Protein AF-A0A0A7P4R3-F1 (afdb_monomer_lite)

Foldseek 3Di:
DVVVVVVVVVVVVVVVVVVVVVVVVCCCVVPVVVVCCVVPPDFDKDKAAAAQQVAFAFDQRIFIFGATPRFLPQKDKFKKKKKKFFLDADDLDPPSVLDPPIDIDTQLQQRLQKDAPPDRHTTGITGGQNDRDRLCNVVPPDDPVVCQVVLLVVLVVVCCVVCVDDDLDDDRRRTRGIFIKMKMKIAHPVLVVVLLPPDVDVPPPCVRIWIWIDTNNDIDTDDPVSCCVRPDDSCSVVCNDPVSNCCRSVDPCSVVVVSVVVSVVVVVVSVVD

Sequence (273 aa):
MKNILLHKKHFEVIERIIFLVTFFITIMSAVILPVYHKFFDQPNYNFTMNYPAGWQQGDRVFNIYNHSDAEIGPLKFQNRAFMVLSREPETIDMMHLFNKNNIIIPIPGFDLNFKRTGNLTGLIGYVEMTDEINPLKDFTSFSINELGEFYLWEVNEYIQRLDQGKNIKTAPISISHFEFVVFTIITDAETLEEMKSFSVKPNLNLYNVKIFATNANNSKQVKVTDFLSYYYDIEYERYLDEKSYNKFWKNQKFYDEVYQKFIELEVEQLKKQ

Structure (mmCIF, N/CA/C/O backbone):
data_AF-A0A0A7P4R3-F1
#
_entry.id   AF-A0A0A7P4R3-F1
#
loop_
_atom_site.group_PDB
_atom_site.id
_atom_site.type_symbol
_atom_site.label_atom_id
_atom_site.label_alt_id
_atom_site.label_comp_id
_atom_site.label_asym_id
_atom_site.label_entity_id
_atom_site.label_seq_id
_atom_site.pdbx_PDB_ins_code
_atom_site.Cartn_x
_atom_site.Cartn_y
_atom_site.Cartn_z
_atom_site.occupancy
_atom_site.B_iso_or_equiv
_atom_site.auth_seq_id
_atom_site.auth_comp_id
_atom_site.auth_asym_id
_atom_site.auth_atom_id
_atom_site.pdbx_PDB_model_num
ATOM 1 N N . MET A 1 1 ? 33.382 -4.699 -76.726 1.00 50.53 1 MET A N 1
ATOM 2 C CA . MET A 1 1 ? 33.201 -3.376 -76.075 1.00 50.53 1 MET A CA 1
ATOM 3 C C . MET A 1 1 ? 31.761 -3.092 -75.617 1.00 50.53 1 MET A C 1
ATOM 5 O O . MET A 1 1 ? 31.605 -2.669 -74.480 1.00 50.53 1 MET A O 1
ATOM 9 N N . LYS A 1 2 ? 30.709 -3.372 -76.414 1.00 48.91 2 LYS A N 1
ATOM 10 C CA . LYS A 1 2 ? 29.293 -3.150 -76.015 1.00 48.91 2 LYS A CA 1
ATOM 11 C C . LYS A 1 2 ? 28.841 -3.908 -74.746 1.00 48.91 2 LYS A C 1
ATOM 13 O O . LYS A 1 2 ? 28.211 -3.293 -73.895 1.00 48.91 2 LYS A O 1
ATOM 18 N N . ASN A 1 3 ? 29.221 -5.179 -74.568 1.00 53.53 3 ASN A N 1
ATOM 19 C CA . ASN A 1 3 ? 28.838 -5.970 -73.379 1.00 53.53 3 ASN A CA 1
ATOM 20 C C . ASN A 1 3 ? 29.484 -5.494 -72.067 1.00 53.53 3 ASN A C 1
ATOM 22 O O . ASN A 1 3 ? 28.871 -5.613 -71.014 1.00 53.53 3 ASN A O 1
ATOM 26 N N . ILE A 1 4 ? 30.687 -4.913 -72.122 1.00 53.94 4 ILE A N 1
ATOM 27 C CA . ILE A 1 4 ? 31.386 -4.392 -70.933 1.00 53.94 4 ILE A CA 1
ATOM 28 C C . ILE A 1 4 ? 30.720 -3.094 -70.455 1.00 53.94 4 ILE A C 1
ATOM 30 O O . ILE A 1 4 ? 30.519 -2.905 -69.260 1.00 53.94 4 ILE A O 1
ATOM 34 N N . LEU A 1 5 ? 30.311 -2.225 -71.387 1.00 49.94 5 LEU A N 1
ATOM 35 C CA . LEU A 1 5 ? 29.562 -1.001 -71.080 1.00 49.94 5 LEU A CA 1
ATOM 36 C C . LEU A 1 5 ? 28.153 -1.292 -70.543 1.00 49.94 5 LEU A C 1
ATOM 38 O O . LEU A 1 5 ? 27.719 -0.625 -69.609 1.00 49.94 5 LEU A O 1
ATOM 42 N N . LEU A 1 6 ? 27.461 -2.298 -71.093 1.00 53.25 6 LEU A N 1
ATOM 43 C CA . LEU A 1 6 ? 26.164 -2.759 -70.583 1.00 53.25 6 LEU A CA 1
ATOM 44 C C . LEU A 1 6 ? 26.289 -3.335 -69.167 1.00 53.25 6 LEU A C 1
ATOM 46 O O . LEU A 1 6 ? 25.557 -2.904 -68.281 1.00 53.25 6 LEU A O 1
ATOM 50 N N . HIS A 1 7 ? 27.252 -4.230 -68.920 1.00 53.22 7 HIS A N 1
ATOM 51 C CA . HIS A 1 7 ? 27.472 -4.784 -67.580 1.00 53.22 7 HIS A CA 1
ATOM 52 C C . HIS A 1 7 ? 27.850 -3.721 -66.549 1.00 53.22 7 HIS A C 1
ATOM 54 O O . HIS A 1 7 ? 27.327 -3.756 -65.440 1.00 53.22 7 HIS A O 1
ATOM 60 N N . LYS A 1 8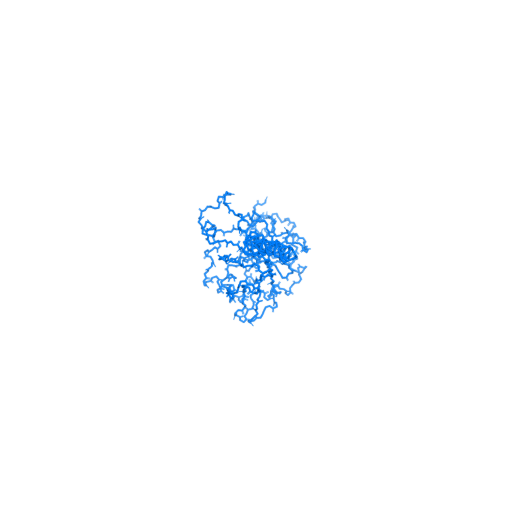 ? 28.686 -2.742 -66.913 1.00 59.38 8 LYS A N 1
ATOM 61 C CA . LYS A 1 8 ? 29.071 -1.645 -66.016 1.00 59.38 8 LYS A CA 1
ATOM 62 C C . LYS A 1 8 ? 27.881 -0.748 -65.658 1.00 59.38 8 LYS A C 1
ATOM 64 O O . LYS A 1 8 ? 27.690 -0.415 -64.495 1.00 59.38 8 LYS A O 1
ATOM 69 N N . LYS A 1 9 ? 27.025 -0.438 -66.638 1.00 61.72 9 LYS A N 1
ATOM 70 C CA . LYS A 1 9 ? 25.810 0.365 -66.434 1.00 61.72 9 LYS A CA 1
ATOM 71 C C . LYS A 1 9 ? 24.757 -0.370 -65.594 1.00 61.72 9 LYS A C 1
ATOM 73 O O . LYS A 1 9 ? 24.095 0.251 -64.773 1.00 61.72 9 LYS A O 1
ATOM 78 N 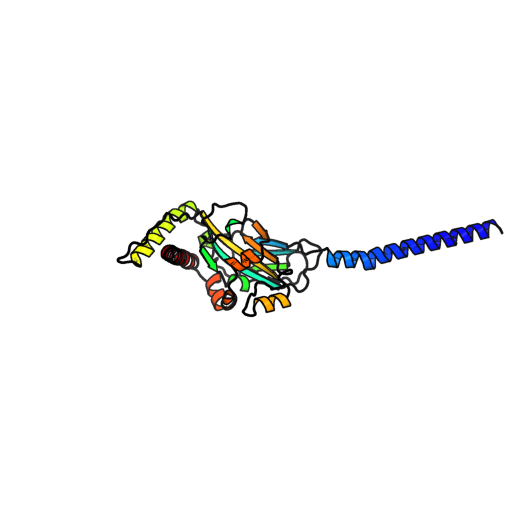N . HIS A 1 10 ? 24.616 -1.686 -65.767 1.00 61.03 10 HIS A N 1
ATOM 79 C CA . HIS A 1 10 ? 23.753 -2.513 -64.915 1.00 61.03 10 HIS A CA 1
ATOM 80 C C . HIS A 1 10 ? 24.296 -2.644 -63.487 1.00 61.03 10 HIS A C 1
ATOM 82 O O . HIS A 1 10 ? 23.516 -2.595 -62.540 1.00 61.03 10 HIS A O 1
ATOM 88 N N . PHE A 1 11 ? 25.615 -2.755 -63.325 1.00 66.69 11 PHE 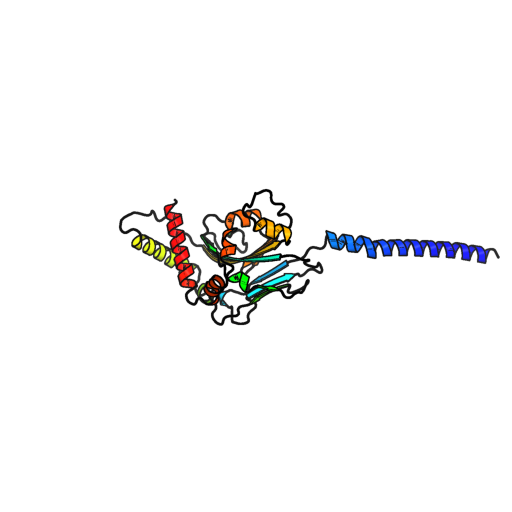A N 1
ATOM 89 C CA . PHE A 1 11 ? 26.266 -2.823 -62.018 1.00 66.69 11 PHE A CA 1
ATOM 90 C C . PHE A 1 11 ? 26.093 -1.520 -61.221 1.00 66.69 11 PHE A C 1
ATOM 92 O O . PHE A 1 11 ? 25.642 -1.568 -60.083 1.00 66.69 11 PHE A O 1
ATOM 99 N N . GLU A 1 12 ? 26.297 -0.355 -61.850 1.00 71.38 12 GLU A N 1
ATOM 100 C CA . GLU A 1 12 ? 26.060 0.961 -61.226 1.00 71.38 12 GLU A CA 1
ATOM 101 C C . GLU A 1 12 ? 24.593 1.166 -60.794 1.00 71.38 12 GLU A C 1
ATOM 103 O O . GLU A 1 12 ? 24.315 1.836 -59.800 1.00 71.38 12 GLU A O 1
ATOM 108 N N . VAL A 1 13 ? 23.630 0.593 -61.526 1.00 76.06 13 VAL A N 1
ATOM 109 C CA . VAL A 1 13 ? 22.206 0.643 -61.149 1.00 76.06 13 VAL A CA 1
ATOM 110 C C . VAL A 1 13 ? 21.926 -0.246 -59.936 1.00 76.06 13 VAL A C 1
ATOM 112 O O . VAL A 1 13 ? 21.218 0.182 -59.027 1.00 76.06 13 VAL A O 1
ATOM 115 N N . ILE A 1 14 ? 22.502 -1.450 -59.889 1.00 79.25 14 ILE A N 1
ATOM 116 C CA . ILE A 1 14 ? 22.366 -2.360 -58.744 1.00 79.25 14 ILE A CA 1
ATOM 117 C C . ILE A 1 14 ? 23.012 -1.748 -57.493 1.00 79.25 14 ILE A C 1
ATOM 119 O O . ILE A 1 14 ? 22.378 -1.736 -56.441 1.00 79.25 14 ILE A O 1
ATOM 123 N N . GLU A 1 15 ? 24.209 -1.164 -57.602 1.00 76.69 15 GLU A N 1
ATOM 124 C CA . GLU A 1 15 ? 24.873 -0.469 -56.489 1.00 76.69 15 GLU A CA 1
ATOM 125 C C . GLU A 1 15 ? 24.028 0.686 -55.942 1.00 76.69 15 GLU A C 1
ATOM 127 O O . GLU A 1 15 ? 23.888 0.829 -54.728 1.00 76.69 15 GLU A O 1
ATOM 132 N N . ARG A 1 16 ? 23.396 1.480 -56.816 1.00 81.56 16 ARG A N 1
ATOM 133 C CA . ARG A 1 16 ? 22.490 2.561 -56.392 1.00 81.56 16 ARG A CA 1
ATOM 134 C C . ARG A 1 16 ? 21.252 2.038 -55.669 1.00 81.56 16 ARG A C 1
ATOM 136 O O . ARG A 1 16 ? 20.827 2.652 -54.695 1.00 81.56 16 ARG A O 1
ATOM 143 N N . ILE A 1 17 ? 20.680 0.921 -56.118 1.00 84.06 17 ILE A N 1
ATOM 144 C CA . ILE A 1 17 ? 19.532 0.293 -55.448 1.00 84.06 17 ILE A CA 1
ATOM 145 C C . ILE A 1 17 ? 19.952 -0.246 -54.079 1.00 84.06 17 ILE A C 1
ATOM 147 O O . ILE A 1 17 ? 19.261 0.013 -53.099 1.00 84.06 17 ILE A O 1
ATOM 151 N N . ILE A 1 18 ? 21.098 -0.926 -53.983 1.00 86.56 18 ILE A N 1
ATOM 152 C CA . ILE A 1 18 ? 21.631 -1.424 -52.707 1.00 86.56 18 ILE A CA 1
ATOM 153 C C . ILE A 1 18 ? 21.894 -0.259 -51.751 1.00 86.56 18 ILE A C 1
ATOM 155 O O . ILE A 1 18 ? 21.502 -0.329 -50.588 1.00 86.56 18 ILE A O 1
ATOM 159 N N . PHE A 1 19 ? 22.491 0.833 -52.234 1.00 87.69 19 PHE A N 1
ATOM 160 C CA . PHE A 1 19 ? 22.722 2.033 -51.433 1.00 87.69 19 PHE A CA 1
ATOM 161 C C . PHE A 1 19 ? 21.414 2.633 -50.910 1.00 87.69 19 PHE A C 1
ATOM 163 O O . PHE A 1 19 ? 21.306 2.895 -49.716 1.00 87.69 19 PHE A O 1
ATOM 170 N N . LEU A 1 20 ? 20.400 2.792 -51.768 1.00 88.25 20 LEU A N 1
ATOM 171 C CA . LEU A 1 20 ? 19.088 3.299 -51.360 1.00 88.25 20 LEU A CA 1
ATOM 172 C C . LEU A 1 20 ? 18.426 2.383 -50.327 1.00 88.25 20 LEU A C 1
ATOM 174 O O . LEU A 1 20 ? 17.974 2.864 -49.294 1.00 88.25 20 LEU A O 1
ATOM 178 N N . VAL A 1 21 ? 18.414 1.069 -50.560 1.00 88.75 21 VAL A N 1
ATOM 179 C CA . VAL A 1 21 ? 17.845 0.094 -49.617 1.00 88.75 21 VAL A CA 1
ATOM 180 C C . VAL A 1 21 ? 18.578 0.145 -48.276 1.00 88.75 21 VAL A C 1
ATOM 182 O O . VAL A 1 21 ? 17.938 0.195 -47.231 1.00 88.75 21 VAL A O 1
ATOM 185 N N . THR A 1 22 ? 19.910 0.216 -48.292 1.00 88.75 22 THR A N 1
ATOM 186 C CA . THR A 1 22 ? 20.731 0.278 -47.072 1.00 88.75 22 THR A CA 1
ATOM 187 C C . THR A 1 22 ? 20.499 1.585 -46.317 1.00 88.75 22 THR A C 1
ATOM 189 O O . THR A 1 22 ? 20.367 1.576 -45.094 1.00 88.75 22 THR A O 1
ATOM 192 N N . PHE A 1 23 ? 20.386 2.703 -47.037 1.00 89.94 23 PHE A N 1
ATOM 193 C CA . PHE A 1 23 ? 20.055 4.015 -46.487 1.00 89.94 23 PHE A CA 1
ATOM 194 C C . PHE A 1 23 ? 18.679 4.014 -45.808 1.00 89.94 23 PHE A C 1
ATOM 196 O O . PHE A 1 23 ? 18.568 4.446 -44.662 1.00 89.94 23 PHE A O 1
ATOM 203 N N . PHE A 1 24 ? 17.650 3.457 -46.456 1.00 90.50 24 PHE A N 1
ATOM 204 C CA . PHE A 1 24 ? 16.320 3.328 -45.852 1.00 90.50 24 PHE A CA 1
ATOM 205 C C . PHE A 1 24 ? 16.321 2.402 -44.637 1.00 90.50 24 PHE A C 1
ATOM 207 O O . PHE A 1 24 ? 15.754 2.770 -43.612 1.00 90.50 24 PHE A O 1
ATOM 214 N N . ILE A 1 25 ? 16.987 1.244 -44.708 1.00 90.12 25 ILE A N 1
ATOM 215 C CA . ILE A 1 25 ? 17.116 0.334 -43.560 1.00 90.12 25 ILE A CA 1
ATOM 216 C C . ILE A 1 25 ? 17.805 1.048 -42.398 1.00 90.12 25 ILE A C 1
ATOM 218 O O . ILE A 1 25 ? 17.314 0.977 -41.278 1.00 90.12 25 ILE A O 1
ATOM 222 N N . THR A 1 26 ? 18.874 1.799 -42.670 1.00 90.12 26 THR A N 1
ATOM 223 C CA . THR A 1 26 ? 19.619 2.539 -41.646 1.00 90.12 26 THR A CA 1
ATOM 224 C C . THR A 1 26 ? 18.761 3.629 -41.009 1.00 90.12 26 THR A C 1
ATOM 226 O O . THR A 1 26 ? 18.764 3.757 -39.791 1.00 90.12 26 THR A O 1
ATOM 229 N N . ILE A 1 27 ? 17.977 4.385 -41.784 1.00 89.81 27 ILE A N 1
ATOM 230 C CA . ILE A 1 27 ? 17.037 5.371 -41.221 1.00 89.81 27 ILE A CA 1
ATOM 231 C C . ILE A 1 27 ? 15.965 4.680 -40.373 1.00 89.81 27 ILE A C 1
ATOM 233 O O . ILE A 1 27 ? 15.680 5.125 -39.258 1.00 89.81 27 ILE A O 1
ATOM 237 N N . MET A 1 28 ? 15.387 3.585 -40.873 1.00 87.94 28 MET A N 1
ATOM 238 C CA . MET A 1 28 ? 14.374 2.827 -40.141 1.00 87.94 28 MET A CA 1
ATOM 239 C C . MET A 1 28 ? 14.929 2.292 -38.817 1.00 87.94 28 MET A C 1
ATOM 241 O O . MET A 1 28 ? 14.280 2.451 -37.788 1.00 87.94 28 MET A O 1
ATOM 245 N N . SER A 1 29 ? 16.135 1.718 -38.819 1.00 85.69 29 SER A N 1
ATOM 246 C CA . SER A 1 29 ? 16.740 1.094 -37.639 1.00 85.69 29 SER A CA 1
ATOM 247 C C . SER A 1 29 ? 17.368 2.091 -36.665 1.00 85.69 29 SER A C 1
ATOM 249 O O . SER A 1 29 ? 17.316 1.866 -35.463 1.00 85.69 29 SER A O 1
ATOM 251 N N . ALA A 1 30 ? 17.982 3.172 -37.154 1.00 86.38 30 ALA A N 1
ATOM 252 C CA . ALA A 1 30 ? 18.744 4.106 -36.321 1.00 86.38 30 ALA A CA 1
ATOM 253 C C . ALA A 1 30 ? 17.936 5.329 -35.870 1.00 86.38 30 ALA A C 1
ATOM 255 O O . ALA A 1 30 ? 18.316 5.977 -34.898 1.00 86.38 30 ALA A O 1
ATOM 256 N N . VAL A 1 31 ? 16.844 5.666 -36.565 1.00 84.44 31 VAL A N 1
ATOM 257 C CA . VAL A 1 31 ? 16.041 6.861 -36.265 1.00 84.44 31 VAL A CA 1
ATOM 258 C C . VAL A 1 31 ? 14.608 6.486 -35.925 1.00 84.44 31 VAL A C 1
ATOM 260 O O . VAL A 1 31 ? 14.140 6.801 -34.836 1.00 84.44 31 VAL A O 1
ATOM 263 N N . ILE A 1 32 ? 13.907 5.799 -36.829 1.00 81.81 32 ILE A N 1
ATOM 264 C CA . ILE A 1 32 ? 12.460 5.587 -36.680 1.00 81.81 32 ILE A CA 1
ATOM 265 C C . ILE A 1 32 ? 12.156 4.596 -35.556 1.00 81.81 32 ILE A C 1
ATOM 267 O O . ILE A 1 32 ? 11.342 4.922 -34.698 1.00 81.81 32 ILE A O 1
ATOM 271 N N . LEU A 1 33 ? 12.821 3.434 -35.511 1.00 80.12 33 LEU A N 1
ATOM 272 C CA . LEU A 1 33 ? 12.622 2.456 -34.435 1.00 80.12 33 LEU A CA 1
ATOM 273 C C . LEU A 1 33 ? 12.925 3.043 -33.045 1.00 80.12 33 LEU A C 1
ATOM 275 O O . LEU A 1 33 ? 12.057 2.953 -32.183 1.00 80.12 33 LEU A O 1
ATOM 279 N N . PRO A 1 34 ? 14.086 3.682 -32.795 1.00 75.56 34 PRO A N 1
ATOM 280 C CA . PRO A 1 34 ? 14.387 4.246 -31.478 1.00 75.56 34 PRO A CA 1
ATOM 281 C C . PRO A 1 34 ? 13.402 5.335 -31.049 1.00 75.56 34 PRO A C 1
ATOM 283 O O . PRO A 1 34 ? 13.012 5.399 -29.886 1.00 75.56 34 PRO A O 1
ATOM 286 N N . VAL A 1 35 ? 12.967 6.182 -31.988 1.00 77.38 35 VAL A N 1
ATOM 287 C CA . VAL A 1 35 ? 11.947 7.203 -31.723 1.00 77.38 35 VAL A CA 1
ATOM 288 C C . VAL A 1 35 ? 10.600 6.553 -31.413 1.00 77.38 35 VAL A C 1
ATOM 290 O O . VAL A 1 35 ? 9.938 6.960 -30.464 1.00 77.38 35 VAL A O 1
ATOM 293 N N . TYR A 1 36 ? 10.212 5.526 -32.169 1.00 79.12 36 TYR A N 1
ATOM 294 C CA . TYR A 1 36 ? 8.996 4.762 -31.917 1.00 79.12 36 TYR A CA 1
ATOM 295 C C . TYR A 1 36 ? 9.029 4.123 -30.522 1.00 79.12 36 TYR A C 1
ATOM 297 O O . TYR A 1 36 ? 8.146 4.396 -29.716 1.00 79.12 36 TYR A O 1
ATOM 305 N N . HIS A 1 37 ? 10.082 3.379 -30.184 1.00 73.69 37 HIS A N 1
ATOM 306 C CA . HIS A 1 37 ? 10.241 2.777 -28.858 1.00 73.69 37 HIS A CA 1
ATOM 307 C C . HIS A 1 37 ? 10.187 3.831 -27.743 1.00 73.69 37 HIS A C 1
ATOM 309 O O . HIS A 1 37 ? 9.459 3.664 -26.774 1.00 73.69 37 HIS A O 1
ATOM 315 N N . LYS A 1 38 ? 10.827 4.993 -27.919 1.00 66.88 38 LYS A N 1
ATOM 316 C CA . LYS A 1 38 ? 10.761 6.095 -26.944 1.00 66.88 38 LYS A CA 1
ATOM 317 C C . LYS A 1 38 ? 9.340 6.627 -26.688 1.00 66.88 38 LYS A C 1
ATOM 319 O O . LYS A 1 38 ? 9.072 7.105 -25.589 1.00 66.88 38 LYS A O 1
ATOM 324 N N . PHE A 1 39 ? 8.460 6.615 -27.689 1.00 68.50 39 PHE A N 1
ATOM 325 C CA . PHE A 1 39 ? 7.098 7.153 -27.565 1.00 68.50 39 PHE A CA 1
ATOM 326 C C . PHE A 1 39 ? 6.039 6.095 -27.245 1.00 68.50 39 PHE A C 1
ATOM 328 O O . PHE A 1 39 ? 5.001 6.439 -26.677 1.00 68.50 39 PHE A O 1
ATOM 335 N N . PHE A 1 40 ? 6.276 4.838 -27.618 1.00 69.56 40 PHE A N 1
ATOM 336 C CA . PHE A 1 40 ? 5.269 3.779 -27.561 1.00 69.56 40 PHE A CA 1
ATOM 337 C C . PHE A 1 40 ? 5.611 2.649 -26.591 1.00 69.56 40 PHE A C 1
ATOM 339 O O . PHE A 1 40 ? 4.682 2.009 -26.096 1.00 69.56 40 PHE A O 1
ATOM 346 N N . ASP A 1 41 ? 6.884 2.431 -26.255 1.00 73.62 41 ASP A N 1
ATOM 347 C CA . ASP A 1 41 ? 7.230 1.471 -25.214 1.00 73.62 41 ASP A CA 1
ATOM 348 C C . ASP A 1 41 ? 6.963 2.105 -23.853 1.00 73.62 41 ASP A C 1
ATOM 350 O O . ASP A 1 41 ? 7.523 3.142 -23.491 1.00 73.62 41 ASP A O 1
ATOM 354 N N . GLN A 1 42 ? 6.079 1.477 -23.085 1.00 75.25 42 GLN A N 1
ATOM 355 C CA . GLN A 1 42 ? 5.777 1.897 -21.727 1.00 75.25 42 GLN A CA 1
ATOM 356 C C . GLN A 1 42 ? 6.180 0.803 -20.743 1.00 75.25 42 GLN A C 1
ATOM 358 O O . GLN A 1 42 ? 5.951 -0.376 -21.028 1.00 75.25 42 GLN A O 1
ATOM 363 N N . PRO A 1 43 ? 6.704 1.181 -19.562 1.00 83.75 43 PRO A N 1
ATOM 364 C CA . PRO A 1 43 ? 6.921 0.244 -18.476 1.00 83.75 43 PRO A CA 1
ATOM 365 C C . PRO A 1 43 ? 5.663 -0.576 -18.183 1.00 83.75 43 PRO A C 1
ATOM 367 O O . PRO A 1 43 ? 4.573 -0.016 -18.017 1.00 83.75 43 PRO A O 1
ATOM 370 N N . ASN A 1 44 ? 5.822 -1.896 -18.095 1.00 89.12 44 ASN A N 1
ATOM 371 C CA . ASN A 1 44 ? 4.754 -2.810 -17.705 1.00 89.12 44 ASN A CA 1
ATOM 372 C C . ASN A 1 44 ? 4.959 -3.238 -16.252 1.00 89.12 44 ASN A C 1
ATOM 374 O O . ASN A 1 44 ? 5.739 -4.152 -15.966 1.00 89.12 44 ASN A O 1
ATOM 378 N N . TYR A 1 45 ? 4.287 -2.536 -15.343 1.00 91.31 45 TYR A N 1
ATOM 379 C CA . TYR A 1 45 ? 4.420 -2.776 -13.914 1.00 91.31 45 TYR A CA 1
ATOM 380 C C . TYR A 1 45 ? 3.623 -3.992 -13.464 1.00 91.31 45 TYR A C 1
ATOM 382 O O . TYR A 1 45 ? 2.447 -4.134 -13.792 1.00 91.31 45 TYR A O 1
ATOM 390 N N . ASN A 1 46 ? 4.253 -4.827 -12.646 1.00 93.31 46 ASN A N 1
ATOM 391 C CA . ASN A 1 46 ? 3.585 -5.900 -11.927 1.00 93.31 46 ASN A CA 1
ATOM 392 C C . ASN A 1 46 ? 3.920 -5.781 -10.438 1.00 93.31 46 ASN A C 1
ATOM 394 O O . ASN A 1 46 ? 5.082 -5.591 -10.075 1.00 93.31 46 ASN A O 1
ATOM 398 N N . PHE A 1 47 ? 2.900 -5.866 -9.592 1.00 95.06 47 PHE A N 1
ATOM 399 C CA . PHE A 1 47 ? 3.026 -5.746 -8.149 1.00 95.06 47 PHE A CA 1
ATOM 400 C C . PHE A 1 47 ? 2.540 -7.032 -7.512 1.00 95.06 47 PHE A C 1
ATOM 402 O O . PHE A 1 47 ? 1.464 -7.533 -7.837 1.00 95.06 47 PHE A O 1
ATOM 409 N N . THR A 1 48 ? 3.322 -7.543 -6.574 1.00 93.75 48 THR A N 1
ATOM 410 C CA . THR A 1 48 ? 2.972 -8.758 -5.843 1.00 93.75 48 THR A CA 1
ATOM 411 C C . THR A 1 48 ? 3.146 -8.504 -4.363 1.00 93.75 48 THR A C 1
ATOM 413 O O . THR A 1 48 ? 4.195 -8.001 -3.951 1.00 93.75 48 THR A O 1
ATOM 416 N N . MET A 1 49 ? 2.159 -8.899 -3.570 1.00 92.31 49 MET A N 1
ATOM 417 C CA . MET A 1 49 ? 2.249 -8.894 -2.120 1.00 92.31 49 MET A CA 1
ATOM 418 C C . MET A 1 49 ? 2.070 -10.318 -1.617 1.00 92.31 49 MET A C 1
ATOM 420 O O . MET A 1 49 ? 1.085 -10.974 -1.946 1.00 92.31 49 MET A O 1
ATOM 424 N N . ASN A 1 50 ? 3.022 -10.800 -0.824 1.00 86.81 50 ASN A N 1
ATOM 425 C CA . ASN A 1 50 ? 2.858 -12.093 -0.169 1.00 86.81 50 ASN A CA 1
ATOM 426 C C . ASN A 1 50 ? 1.723 -11.989 0.854 1.00 86.81 50 ASN A C 1
ATOM 428 O O . ASN A 1 50 ? 1.472 -10.908 1.384 1.00 86.81 50 ASN A O 1
ATOM 432 N N . TYR A 1 51 ? 1.069 -13.104 1.175 1.00 86.12 51 TYR A N 1
ATOM 433 C CA . TYR A 1 51 ? -0.010 -13.112 2.162 1.00 86.12 51 TYR A CA 1
ATOM 434 C C . TYR A 1 51 ? 0.446 -12.504 3.508 1.00 86.12 51 TYR A C 1
ATOM 436 O O . TYR A 1 51 ? 1.362 -13.066 4.116 1.00 86.12 51 TYR A O 1
ATOM 444 N N . PRO A 1 52 ? -0.159 -11.391 3.986 1.00 85.62 52 PRO A N 1
ATOM 445 C CA . PRO A 1 52 ? 0.388 -10.586 5.078 1.00 85.62 52 PRO A CA 1
ATOM 446 C C . PRO A 1 52 ? 0.743 -11.306 6.371 1.00 85.62 52 PRO A C 1
ATOM 448 O O . PRO A 1 52 ? 1.768 -11.008 6.971 1.00 85.62 52 PRO A O 1
ATOM 451 N N . ALA A 1 53 ? -0.033 -12.295 6.802 1.00 80.50 53 ALA A N 1
ATOM 452 C CA . ALA A 1 53 ? 0.324 -13.016 8.022 1.00 80.50 53 ALA A CA 1
ATOM 453 C C . ALA A 1 53 ? 1.373 -14.102 7.854 1.00 80.50 53 ALA A C 1
ATOM 455 O O . ALA A 1 53 ? 1.942 -14.564 8.842 1.00 80.50 53 ALA A O 1
ATOM 456 N N . GLY A 1 54 ? 1.619 -14.522 6.617 1.00 82.94 54 GLY A N 1
ATOM 457 C CA . GLY A 1 54 ? 2.679 -15.469 6.317 1.00 82.94 54 GLY A CA 1
ATOM 458 C C . GLY A 1 54 ? 4.064 -14.837 6.379 1.00 82.94 54 GLY A C 1
ATOM 459 O O . GLY A 1 54 ? 5.036 -15.574 6.279 1.00 82.94 54 GLY A O 1
ATOM 460 N N . TRP A 1 55 ? 4.163 -13.509 6.523 1.00 90.19 55 TRP A N 1
ATOM 461 C CA . TRP A 1 55 ? 5.442 -12.814 6.478 1.00 90.19 55 TRP A CA 1
ATOM 462 C C . TRP A 1 55 ? 6.348 -13.211 7.638 1.00 90.19 55 TRP A C 1
ATOM 464 O O . TRP A 1 55 ? 5.942 -13.217 8.807 1.00 90.19 55 TRP A O 1
ATOM 474 N N . GLN A 1 56 ? 7.587 -13.515 7.280 1.00 90.62 56 GLN A N 1
ATOM 475 C CA . GLN A 1 56 ? 8.687 -13.829 8.173 1.00 90.62 56 GLN A CA 1
ATOM 476 C C . GLN A 1 56 ? 9.844 -12.860 7.938 1.00 90.62 56 GLN A C 1
ATOM 478 O O . GLN A 1 56 ? 9.948 -12.200 6.902 1.00 90.62 56 GLN A O 1
ATOM 483 N N . GLN A 1 57 ? 10.742 -12.783 8.915 1.00 92.00 57 GLN A N 1
ATOM 484 C CA . GLN A 1 57 ? 11.948 -11.980 8.786 1.00 92.00 57 GLN A CA 1
ATOM 485 C C . GLN A 1 57 ? 12.761 -12.401 7.552 1.00 92.00 57 GLN A C 1
ATOM 487 O O . GLN A 1 57 ? 13.036 -13.582 7.349 1.00 92.00 57 GLN A O 1
ATOM 492 N N . GLY A 1 58 ? 13.174 -11.421 6.751 1.00 89.38 58 GLY A N 1
ATOM 493 C CA . GLY A 1 58 ? 13.899 -11.612 5.495 1.00 89.38 58 GLY A CA 1
ATOM 494 C C . GLY A 1 58 ? 12.999 -11.792 4.269 1.00 89.38 58 GLY A C 1
ATOM 495 O O . GLY A 1 58 ? 13.502 -11.778 3.142 1.00 89.38 58 GLY A O 1
ATOM 496 N N . ASP A 1 59 ? 11.679 -11.912 4.444 1.00 92.06 59 ASP A N 1
ATOM 497 C CA . ASP A 1 59 ? 10.761 -11.998 3.314 1.00 92.06 59 ASP A CA 1
ATOM 498 C C . ASP A 1 59 ? 10.672 -10.669 2.562 1.00 92.06 59 ASP A C 1
ATOM 500 O O . ASP A 1 59 ? 10.552 -9.585 3.144 1.00 92.06 59 ASP A O 1
ATOM 504 N N . ARG A 1 60 ? 10.620 -10.756 1.229 1.00 94.00 60 ARG A N 1
ATOM 505 C CA . ARG A 1 60 ? 10.171 -9.642 0.387 1.00 94.00 60 ARG A CA 1
ATOM 506 C C . ARG A 1 60 ? 8.655 -9.629 0.337 1.00 94.00 60 ARG A C 1
ATOM 508 O O . ARG A 1 60 ? 8.040 -10.268 -0.516 1.00 94.00 60 ARG A O 1
ATOM 515 N N . VAL A 1 61 ? 8.079 -8.906 1.281 1.00 93.06 61 VAL A N 1
ATOM 516 C CA . VAL A 1 61 ? 6.644 -8.880 1.550 1.00 93.06 61 VAL A CA 1
ATOM 517 C C . VAL A 1 61 ? 5.835 -8.171 0.470 1.00 93.06 61 VAL A C 1
ATOM 519 O O . VAL A 1 61 ? 4.682 -8.523 0.231 1.00 93.06 61 VAL A O 1
ATOM 522 N N . PHE A 1 62 ? 6.460 -7.228 -0.234 1.00 95.81 62 PHE A N 1
ATOM 523 C CA . PHE A 1 62 ? 5.882 -6.514 -1.365 1.00 95.81 62 PHE A CA 1
ATOM 524 C C . PHE A 1 62 ? 6.951 -6.289 -2.427 1.00 95.81 62 PHE A C 1
ATOM 526 O O . PHE A 1 62 ? 8.065 -5.886 -2.102 1.00 95.81 62 PHE A O 1
ATOM 533 N N . ASN A 1 63 ? 6.628 -6.533 -3.691 1.00 95.44 63 ASN A N 1
ATOM 534 C CA . ASN A 1 63 ? 7.573 -6.429 -4.797 1.00 95.44 63 ASN A CA 1
ATOM 535 C C . ASN A 1 63 ? 6.968 -5.645 -5.953 1.00 95.44 63 ASN A C 1
ATOM 537 O O . ASN A 1 63 ? 5.776 -5.754 -6.239 1.00 95.44 63 ASN A O 1
ATOM 541 N N . ILE A 1 64 ? 7.833 -4.908 -6.642 1.00 95.06 64 ILE A N 1
ATOM 542 C CA . ILE A 1 64 ? 7.516 -4.165 -7.851 1.00 95.06 64 ILE A CA 1
ATOM 543 C C . ILE A 1 64 ? 8.439 -4.645 -8.961 1.00 95.06 64 ILE A C 1
ATOM 545 O O . ILE A 1 64 ? 9.668 -4.554 -8.856 1.00 95.06 64 ILE A O 1
ATOM 549 N N . TYR A 1 65 ? 7.833 -5.100 -10.047 1.00 93.56 65 TYR A N 1
ATOM 550 C CA . TYR A 1 65 ? 8.515 -5.553 -11.244 1.00 93.56 65 TYR A CA 1
ATOM 551 C C . TYR A 1 65 ? 8.206 -4.650 -12.434 1.00 93.56 65 TYR A C 1
ATOM 553 O O . TYR A 1 65 ? 7.118 -4.087 -12.538 1.00 93.56 65 TYR A O 1
ATOM 561 N N . ASN A 1 66 ? 9.159 -4.560 -13.356 1.00 92.12 66 ASN A N 1
ATOM 562 C CA . ASN A 1 66 ? 8.952 -4.098 -14.720 1.00 92.12 66 ASN A CA 1
ATOM 563 C C . ASN A 1 66 ? 9.194 -5.281 -15.666 1.00 92.12 66 ASN A C 1
ATOM 565 O O . ASN A 1 66 ? 10.332 -5.724 -15.826 1.00 92.12 66 ASN A O 1
ATOM 569 N N . HIS A 1 67 ? 8.126 -5.804 -16.266 1.00 88.75 67 HIS A N 1
ATOM 570 C CA . HIS A 1 67 ? 8.180 -6.925 -17.216 1.00 88.75 67 HIS A CA 1
ATOM 571 C C . HIS A 1 67 ? 8.285 -6.472 -18.679 1.00 88.75 67 HIS A C 1
ATOM 573 O O . HIS A 1 67 ? 8.086 -7.277 -19.585 1.00 88.75 67 HIS A O 1
ATOM 579 N N . SER A 1 68 ? 8.547 -5.188 -18.918 1.00 84.75 68 SER A N 1
ATOM 580 C CA . SER A 1 68 ? 8.824 -4.673 -20.258 1.00 84.75 68 SER A CA 1
ATOM 581 C C . SER A 1 68 ? 10.317 -4.440 -20.465 1.00 84.75 68 SER A C 1
ATOM 583 O O . SER A 1 68 ? 11.070 -4.286 -19.501 1.00 84.75 68 SER A O 1
ATOM 585 N N . ASP A 1 69 ? 10.707 -4.330 -21.732 1.00 75.00 69 ASP A N 1
ATOM 586 C CA . ASP A 1 69 ? 12.037 -3.870 -22.138 1.00 75.00 69 ASP A CA 1
ATOM 587 C C . ASP A 1 69 ? 12.184 -2.338 -22.033 1.00 75.00 69 ASP A C 1
ATOM 589 O O . ASP A 1 69 ? 13.279 -1.801 -22.187 1.00 75.00 69 ASP A O 1
ATOM 593 N N . ALA A 1 70 ? 11.088 -1.623 -21.747 1.00 78.81 70 ALA A N 1
ATOM 594 C CA . ALA A 1 70 ? 11.080 -0.178 -21.583 1.00 78.81 70 ALA A CA 1
ATOM 595 C C . ALA A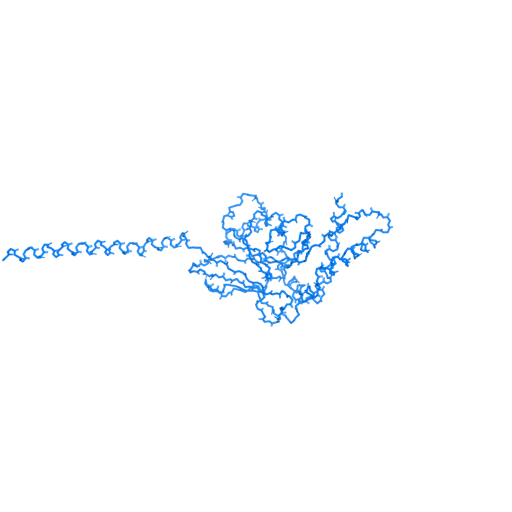 1 70 ? 11.738 0.213 -20.256 1.00 78.81 70 ALA A C 1
ATOM 597 O O . ALA A 1 70 ? 11.329 -0.248 -19.186 1.00 78.81 70 ALA A O 1
ATOM 598 N N . GLU A 1 71 ? 12.721 1.109 -20.298 1.00 71.50 71 GLU A N 1
ATOM 599 C CA . GLU A 1 71 ? 13.323 1.644 -19.081 1.00 71.50 71 GLU A CA 1
ATOM 600 C C . GLU A 1 71 ? 12.326 2.498 -18.288 1.00 71.50 71 GLU A C 1
ATOM 602 O O . GLU A 1 71 ? 11.557 3.291 -18.828 1.00 71.50 71 GLU A O 1
ATOM 607 N N . ILE A 1 72 ? 12.390 2.384 -16.964 1.00 75.06 72 ILE A N 1
ATOM 608 C CA . ILE A 1 72 ? 11.530 3.134 -16.041 1.00 75.06 72 ILE A CA 1
ATOM 609 C C . ILE A 1 72 ? 11.894 4.618 -15.903 1.00 75.06 72 ILE A C 1
ATOM 611 O O . ILE A 1 72 ? 11.165 5.344 -15.237 1.00 75.06 72 ILE A O 1
ATOM 615 N N . GLY A 1 73 ? 13.006 5.087 -16.479 1.00 71.38 73 GLY A N 1
ATOM 616 C CA . GLY A 1 73 ? 13.462 6.474 -16.329 1.00 71.38 73 GLY A CA 1
ATOM 617 C C . GLY A 1 73 ? 13.611 6.931 -14.859 1.00 71.38 73 GLY A C 1
ATOM 618 O O . GLY A 1 73 ? 13.669 6.107 -13.942 1.00 71.38 73 GLY A O 1
ATOM 619 N N . PRO A 1 74 ? 13.672 8.250 -14.585 1.00 71.62 74 PRO A N 1
ATOM 620 C CA . PRO A 1 74 ? 13.833 8.803 -13.236 1.00 71.62 74 PRO A CA 1
ATOM 621 C C . PRO A 1 74 ? 12.512 8.849 -12.438 1.00 71.62 74 PRO A C 1
ATOM 623 O O . PRO A 1 74 ? 12.222 9.835 -11.758 1.00 71.62 74 PRO A O 1
ATOM 626 N N . LEU A 1 75 ? 11.688 7.801 -12.515 1.00 80.81 75 LEU A N 1
ATOM 627 C CA . LEU A 1 75 ? 10.390 7.762 -11.839 1.00 80.81 75 LEU A CA 1
ATOM 628 C C . LEU A 1 75 ? 10.521 7.560 -10.321 1.00 80.81 75 LEU A C 1
ATOM 630 O O . LEU A 1 75 ? 11.314 6.758 -9.810 1.00 80.81 75 LEU A O 1
ATOM 634 N N . LYS A 1 76 ? 9.677 8.276 -9.584 1.00 84.62 76 LYS A N 1
ATOM 635 C CA . LYS A 1 76 ? 9.482 8.180 -8.140 1.00 84.62 76 LYS A CA 1
ATOM 636 C C . LYS A 1 76 ? 8.342 7.220 -7.839 1.00 84.62 76 LYS A C 1
ATOM 638 O O . LYS A 1 76 ? 7.357 7.157 -8.563 1.00 84.62 76 LYS A O 1
ATOM 643 N N . PHE A 1 77 ? 8.543 6.438 -6.788 1.00 87.25 77 PHE A N 1
ATOM 644 C CA . PHE A 1 77 ? 7.612 5.422 -6.326 1.00 87.25 77 PHE A CA 1
ATOM 645 C C . PHE A 1 77 ? 7.365 5.736 -4.860 1.00 87.25 77 PHE A C 1
ATOM 647 O O . PHE A 1 77 ? 8.333 5.884 -4.113 1.00 87.25 77 PHE A O 1
ATOM 654 N N . GLN A 1 78 ? 6.100 5.880 -4.493 1.00 86.62 78 GLN A N 1
ATOM 655 C CA . GLN A 1 78 ? 5.660 6.058 -3.115 1.00 86.62 78 GLN A CA 1
ATOM 656 C C . GLN A 1 78 ? 4.641 4.975 -2.811 1.00 86.62 78 GLN A C 1
ATOM 658 O O . GLN A 1 78 ? 3.707 4.788 -3.593 1.00 86.62 78 GLN A O 1
ATOM 663 N N . ASN A 1 79 ? 4.794 4.282 -1.691 1.00 89.62 79 ASN A N 1
ATOM 664 C CA . ASN A 1 79 ? 3.813 3.312 -1.238 1.00 89.62 79 ASN A CA 1
ATOM 665 C C . ASN A 1 79 ? 3.001 3.916 -0.097 1.00 89.62 79 ASN A C 1
ATOM 667 O O . ASN A 1 79 ? 3.538 4.493 0.843 1.00 89.62 79 ASN A O 1
ATOM 671 N N . ARG A 1 80 ? 1.682 3.781 -0.162 1.00 89.31 80 ARG A N 1
ATOM 672 C CA . ARG A 1 80 ? 0.787 4.142 0.934 1.00 89.31 80 ARG A CA 1
ATOM 673 C C . ARG A 1 80 ? -0.036 2.926 1.293 1.00 89.31 80 ARG A C 1
ATOM 675 O O . ARG A 1 80 ? -0.773 2.412 0.457 1.00 89.31 80 ARG A O 1
ATOM 682 N N . ALA A 1 81 ? 0.140 2.452 2.514 1.00 90.44 81 ALA A N 1
ATOM 683 C CA . ALA A 1 81 ? -0.507 1.248 2.991 1.00 90.44 81 ALA A CA 1
ATOM 684 C C . ALA A 1 81 ? -1.705 1.609 3.865 1.00 90.44 81 ALA A C 1
ATOM 686 O O . ALA A 1 81 ? -1.660 2.574 4.628 1.00 90.44 81 ALA A O 1
ATOM 687 N N . PHE A 1 82 ? -2.772 0.828 3.758 1.00 89.44 82 PHE A N 1
ATOM 688 C CA . PHE A 1 82 ? -3.998 1.036 4.513 1.00 89.44 82 PHE A CA 1
ATOM 689 C C . PHE A 1 82 ? -4.572 -0.297 4.968 1.00 89.44 82 PHE A C 1
ATOM 691 O O . PHE A 1 82 ? -4.516 -1.291 4.244 1.00 89.44 82 PHE A O 1
ATOM 698 N N . MET A 1 83 ? -5.172 -0.278 6.153 1.00 88.38 83 MET A N 1
ATOM 699 C CA . MET A 1 83 ? -6.133 -1.287 6.573 1.00 88.38 83 MET A CA 1
ATOM 700 C C . MET A 1 83 ? -7.528 -0.779 6.218 1.00 88.38 83 MET A C 1
ATOM 702 O O . MET A 1 83 ? -7.887 0.350 6.560 1.00 88.38 83 MET A O 1
ATOM 706 N N . VAL A 1 84 ? -8.309 -1.600 5.528 1.00 87.06 84 VAL A N 1
ATOM 707 C CA . VAL A 1 84 ? -9.657 -1.270 5.066 1.00 87.06 84 VAL A CA 1
ATOM 708 C C . VAL A 1 84 ? -10.637 -2.233 5.711 1.00 87.06 84 VAL A C 1
ATOM 710 O O . VAL A 1 84 ? -10.483 -3.443 5.593 1.00 87.06 84 VAL A O 1
ATOM 713 N N . LEU A 1 85 ? -11.650 -1.689 6.374 1.00 85.56 85 LEU A N 1
ATOM 714 C CA . LEU A 1 85 ? -12.835 -2.417 6.797 1.00 85.56 85 LEU A CA 1
ATOM 715 C C . LEU A 1 85 ? -13.910 -2.230 5.722 1.00 85.56 85 LEU A C 1
ATOM 717 O O . LEU A 1 85 ? -14.534 -1.166 5.636 1.00 85.56 85 LEU A O 1
ATOM 721 N N . SER A 1 86 ? -14.075 -3.248 4.875 1.00 81.62 86 SER A N 1
ATOM 722 C CA . SER A 1 86 ? -15.036 -3.258 3.774 1.00 81.62 86 SER A CA 1
ATOM 723 C C . SER A 1 86 ? -16.416 -3.682 4.256 1.00 81.62 86 SER A C 1
ATOM 725 O O . SER A 1 86 ? -16.578 -4.662 4.991 1.00 81.62 86 SER A O 1
ATOM 727 N N . ARG A 1 87 ? -17.437 -2.969 3.777 1.00 77.44 87 ARG A N 1
ATOM 728 C CA . ARG A 1 87 ? -18.847 -3.353 3.951 1.00 77.44 87 ARG A CA 1
ATOM 729 C C . ARG A 1 87 ? -19.434 -4.045 2.726 1.00 77.44 87 ARG A C 1
ATOM 731 O O . ARG A 1 87 ? -20.550 -4.549 2.798 1.00 77.44 87 ARG A O 1
ATOM 738 N N . GLU A 1 88 ? -18.703 -4.078 1.617 1.00 75.44 88 GLU A N 1
ATOM 739 C CA . GLU A 1 88 ? -19.111 -4.793 0.410 1.00 75.44 88 GLU A CA 1
ATOM 740 C C . GLU A 1 88 ? -18.523 -6.201 0.387 1.00 75.44 88 GLU A C 1
ATOM 742 O O . GLU A 1 88 ? -17.367 -6.360 0.791 1.00 75.44 88 GLU A O 1
ATOM 747 N N . PRO A 1 89 ? -19.291 -7.198 -0.093 1.00 69.69 89 PRO A N 1
ATOM 748 C CA . PRO A 1 89 ? -18.850 -8.584 -0.134 1.00 69.69 89 PRO A CA 1
ATOM 749 C C . PRO A 1 89 ? -17.517 -8.713 -0.862 1.00 69.69 89 PRO A C 1
ATOM 751 O O . PRO A 1 89 ? -17.248 -7.982 -1.820 1.00 69.69 89 PRO A O 1
ATOM 754 N N . GLU A 1 90 ? -16.706 -9.674 -0.425 1.00 67.50 90 GLU A N 1
ATOM 755 C CA . GLU A 1 90 ? -15.445 -9.977 -1.086 1.00 67.50 90 GLU A CA 1
ATOM 756 C C . GLU A 1 90 ? -15.714 -10.284 -2.564 1.00 67.50 90 GLU A C 1
ATOM 758 O O . GLU A 1 90 ? -16.464 -11.196 -2.928 1.00 67.50 90 GLU A O 1
ATOM 763 N N . THR A 1 91 ? -15.123 -9.474 -3.435 1.00 63.91 91 THR A N 1
ATOM 764 C CA . THR A 1 91 ? -15.141 -9.699 -4.874 1.00 63.91 91 THR A CA 1
ATOM 765 C C . THR A 1 91 ? -13.707 -9.830 -5.352 1.00 63.91 91 THR A C 1
ATOM 767 O O . THR A 1 91 ? -12.782 -9.260 -4.781 1.00 63.91 91 THR A O 1
ATOM 770 N N . ILE A 1 92 ? -13.518 -10.565 -6.446 1.00 63.09 92 ILE A N 1
ATOM 771 C CA . ILE A 1 92 ? -12.207 -10.718 -7.096 1.00 63.09 92 ILE A CA 1
ATOM 772 C C . ILE A 1 92 ? -11.679 -9.351 -7.603 1.00 63.09 92 ILE A C 1
ATOM 774 O O . ILE A 1 92 ? -10.492 -9.199 -7.900 1.00 63.09 92 ILE A O 1
ATOM 778 N N . ASP A 1 93 ? -12.550 -8.337 -7.691 1.00 67.06 93 ASP A N 1
ATOM 779 C CA . ASP A 1 93 ? -12.214 -6.988 -8.132 1.00 67.06 93 ASP A CA 1
ATOM 780 C C . ASP A 1 93 ? -12.053 -6.002 -6.953 1.00 67.06 93 ASP A C 1
ATOM 782 O O . ASP A 1 93 ? -12.900 -5.875 -6.072 1.00 67.06 93 ASP A O 1
ATOM 786 N N . MET A 1 94 ? -10.982 -5.210 -6.985 1.00 76.50 94 MET A N 1
ATOM 787 C CA . MET A 1 94 ? -10.652 -4.168 -5.999 1.00 76.50 94 MET A CA 1
ATOM 788 C C . MET A 1 94 ? -11.549 -2.919 -6.062 1.00 76.50 94 MET A C 1
ATOM 790 O O . MET A 1 94 ? -11.242 -1.892 -5.459 1.00 76.50 94 MET A O 1
ATOM 794 N N . MET A 1 95 ? -12.656 -2.953 -6.806 1.00 69.56 95 MET A N 1
ATOM 795 C CA . MET A 1 95 ? -13.545 -1.792 -6.963 1.00 69.56 95 MET A CA 1
ATOM 796 C C . MET A 1 95 ? -14.207 -1.361 -5.648 1.00 69.56 95 MET A C 1
ATOM 798 O O . MET A 1 95 ? -14.500 -0.179 -5.479 1.00 69.56 95 MET A O 1
ATOM 802 N N . HIS A 1 96 ? -14.382 -2.293 -4.713 1.00 76.62 96 HIS A N 1
ATOM 803 C CA . HIS A 1 96 ? -14.993 -2.047 -3.410 1.00 76.62 96 HIS A CA 1
ATOM 804 C C . HIS A 1 96 ? -14.144 -1.152 -2.488 1.00 76.62 96 HIS A C 1
ATOM 806 O O . HIS A 1 96 ? -14.671 -0.613 -1.516 1.00 76.62 96 HIS A O 1
ATOM 812 N N . LEU A 1 97 ? -12.852 -0.947 -2.789 1.00 82.31 97 LEU A N 1
ATOM 813 C CA . LEU A 1 97 ? -11.965 -0.069 -2.015 1.00 82.31 97 LEU A CA 1
ATOM 814 C C . LEU A 1 97 ? -12.502 1.375 -1.954 1.00 82.31 97 LEU A C 1
ATOM 816 O O . LEU A 1 97 ? -12.432 2.030 -0.918 1.00 82.31 97 LEU A O 1
ATOM 820 N N . PHE A 1 98 ? -13.124 1.863 -3.029 1.00 85.06 98 PHE A N 1
ATOM 821 C CA . PHE A 1 98 ? -13.599 3.248 -3.144 1.00 85.06 98 PHE A CA 1
ATOM 822 C C . PHE A 1 98 ? -15.064 3.419 -2.717 1.00 85.06 98 PHE A C 1
ATOM 824 O O . PHE A 1 98 ? -15.885 3.957 -3.463 1.00 85.06 98 PHE A O 1
ATOM 831 N N . ASN A 1 99 ? -15.404 2.964 -1.509 1.00 83.81 99 ASN A N 1
ATOM 832 C CA . ASN A 1 99 ? -16.738 3.119 -0.934 1.00 83.81 99 ASN A CA 1
ATOM 833 C C . ASN A 1 99 ? -16.704 4.027 0.306 1.00 83.81 99 ASN A C 1
ATOM 835 O O . ASN A 1 99 ? -15.963 3.793 1.254 1.00 83.81 99 ASN A O 1
ATOM 839 N N . LYS A 1 100 ? -17.572 5.045 0.328 1.00 80.62 100 LYS A N 1
ATOM 840 C CA . LYS A 1 100 ? 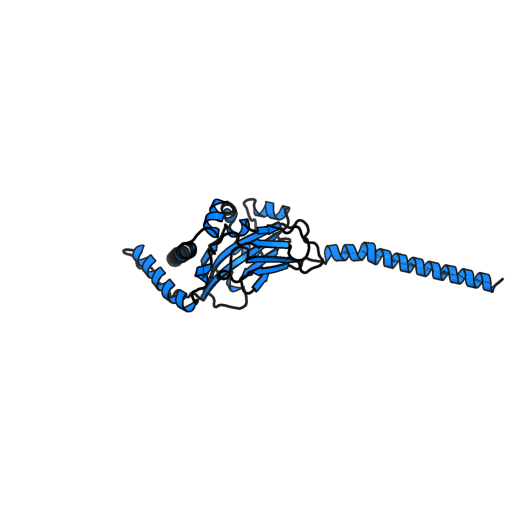-17.716 6.016 1.433 1.00 80.62 100 LYS A CA 1
ATOM 841 C C . LYS A 1 100 ? -18.132 5.404 2.775 1.00 80.62 100 LYS A C 1
ATOM 843 O O . LYS A 1 100 ? -18.055 6.073 3.801 1.00 80.62 100 LYS A O 1
ATOM 848 N N . ASN A 1 101 ? -18.648 4.181 2.756 1.00 82.12 101 ASN A N 1
ATOM 849 C CA . ASN A 1 101 ? -19.044 3.452 3.951 1.00 82.12 101 ASN A CA 1
ATOM 850 C C . ASN A 1 101 ? -17.889 2.624 4.528 1.00 82.12 101 ASN A C 1
ATOM 852 O O . ASN A 1 101 ? -18.008 2.157 5.659 1.00 82.12 101 ASN A O 1
ATOM 856 N N . ASN A 1 102 ? -16.797 2.431 3.784 1.00 86.00 102 ASN A N 1
ATOM 857 C CA . ASN A 1 102 ? -15.626 1.747 4.314 1.00 86.00 102 ASN A CA 1
ATOM 858 C C . ASN A 1 102 ? -14.969 2.610 5.388 1.00 86.00 102 ASN A C 1
ATOM 860 O O . ASN A 1 102 ? -14.904 3.836 5.267 1.00 86.00 102 ASN A O 1
ATOM 864 N N . ILE A 1 103 ? -14.435 1.952 6.411 1.00 87.25 103 ILE A N 1
ATOM 865 C CA . ILE A 1 103 ? -13.549 2.599 7.375 1.00 87.25 103 ILE A CA 1
ATOM 866 C C . ILE A 1 103 ? -12.124 2.270 6.964 1.00 87.25 103 ILE A C 1
ATOM 868 O O . ILE A 1 103 ? -11.805 1.129 6.639 1.00 87.25 103 ILE A O 1
ATOM 872 N N . ILE A 1 104 ? -11.270 3.285 6.940 1.00 87.19 104 ILE A N 1
ATOM 873 C CA . ILE A 1 104 ? -9.910 3.180 6.425 1.00 87.19 104 ILE A CA 1
ATOM 874 C C . ILE A 1 104 ? -8.961 3.709 7.492 1.00 87.19 104 ILE A C 1
ATOM 876 O O . ILE A 1 104 ? -9.176 4.791 8.041 1.00 87.19 104 ILE A O 1
ATOM 880 N N . ILE A 1 105 ? -7.899 2.955 7.767 1.00 87.25 105 ILE A N 1
ATOM 881 C CA . ILE A 1 105 ? -6.845 3.345 8.702 1.00 87.25 105 ILE A CA 1
ATOM 882 C C . ILE A 1 105 ? -5.502 3.365 7.955 1.00 87.25 105 ILE A C 1
ATOM 884 O O . ILE A 1 105 ? -5.081 2.327 7.436 1.00 87.25 105 ILE A O 1
ATOM 888 N N . PRO A 1 106 ? -4.818 4.523 7.880 1.00 87.50 106 PRO A N 1
ATOM 889 C CA . PRO A 1 106 ? -3.504 4.638 7.252 1.00 87.50 106 PRO A CA 1
ATOM 890 C C . PRO A 1 106 ? -2.415 3.908 8.045 1.00 87.50 106 PRO A C 1
ATOM 892 O O . PRO A 1 106 ? -2.379 3.988 9.274 1.00 87.50 106 PRO A O 1
ATOM 895 N N . ILE A 1 107 ? -1.484 3.260 7.336 1.00 87.50 107 ILE A N 1
ATOM 896 C CA . ILE A 1 107 ? -0.334 2.532 7.893 1.00 87.50 107 ILE A CA 1
ATOM 897 C C . ILE A 1 107 ? 0.977 3.214 7.449 1.00 87.50 107 ILE A C 1
ATOM 899 O O . ILE A 1 107 ? 1.644 2.784 6.501 1.00 87.50 107 ILE A O 1
ATOM 903 N N . PRO A 1 108 ? 1.374 4.310 8.115 1.00 76.38 108 PRO A N 1
ATOM 904 C CA . PRO A 1 108 ? 2.416 5.204 7.613 1.00 76.38 108 PRO A CA 1
ATOM 905 C C . PRO A 1 108 ? 3.851 4.658 7.696 1.00 76.38 108 PRO A C 1
ATOM 907 O O . PRO A 1 108 ? 4.727 5.140 6.989 1.00 76.38 108 PRO A O 1
ATOM 910 N N . GLY A 1 109 ? 4.107 3.608 8.480 1.00 82.12 109 GLY A N 1
ATOM 911 C CA . GLY A 1 109 ? 5.443 3.008 8.600 1.00 82.12 109 GLY A CA 1
ATOM 912 C C . GLY A 1 109 ? 5.854 2.078 7.450 1.00 82.12 109 GLY A C 1
ATOM 913 O O . GLY A 1 109 ? 7.013 1.673 7.389 1.00 82.12 109 GLY A O 1
ATOM 914 N N . PHE A 1 110 ? 4.938 1.713 6.546 1.00 87.88 110 PHE A N 1
ATOM 915 C CA . PHE A 1 110 ? 5.198 0.686 5.530 1.00 87.88 110 PHE A CA 1
ATOM 916 C C . PHE A 1 110 ? 6.228 1.117 4.469 1.00 87.88 110 PHE A C 1
ATOM 918 O O . PHE A 1 110 ? 7.138 0.356 4.147 1.00 87.88 110 PHE A O 1
ATOM 925 N N . ASP A 1 111 ? 6.123 2.349 3.958 1.00 84.94 111 ASP A N 1
ATOM 926 C CA . ASP A 1 111 ? 6.958 2.849 2.850 1.00 84.94 111 ASP A CA 1
ATOM 927 C C . ASP A 1 111 ? 8.435 3.017 3.222 1.00 84.94 111 ASP A C 1
ATOM 929 O O . ASP A 1 111 ? 9.311 2.943 2.367 1.00 84.94 111 ASP A O 1
ATOM 933 N N . LEU A 1 112 ? 8.733 3.202 4.510 1.00 84.44 112 LEU A N 1
ATOM 934 C CA . LEU A 1 112 ? 10.095 3.447 4.992 1.00 84.44 112 LEU A CA 1
ATOM 935 C C . LEU A 1 112 ? 11.028 2.240 4.806 1.00 84.44 112 LEU A C 1
ATOM 937 O O . LEU A 1 112 ? 12.240 2.420 4.728 1.00 84.44 112 LEU A O 1
ATOM 941 N N . ASN A 1 113 ? 10.475 1.030 4.660 1.00 85.19 113 ASN A N 1
ATOM 942 C CA . ASN A 1 113 ? 11.233 -0.181 4.324 1.00 85.19 113 ASN A CA 1
ATOM 943 C C . ASN A 1 113 ? 11.341 -0.447 2.816 1.00 85.19 113 ASN A C 1
ATOM 945 O O . ASN A 1 113 ? 11.854 -1.493 2.408 1.00 85.19 113 ASN A O 1
ATOM 949 N N . PHE A 1 114 ? 10.868 0.467 1.967 1.00 90.62 114 PHE A N 1
ATOM 950 C CA . PHE A 1 114 ? 10.962 0.303 0.526 1.00 90.62 114 PHE A CA 1
ATOM 951 C C . PHE A 1 114 ? 12.400 0.491 0.026 1.00 90.62 114 PHE A C 1
ATOM 953 O O . PHE A 1 114 ? 13.017 1.549 0.156 1.00 90.62 114 PHE A O 1
ATOM 960 N N . LYS A 1 115 ? 12.931 -0.552 -0.613 1.00 91.62 115 LYS A N 1
ATOM 961 C CA . LYS A 1 115 ? 14.275 -0.615 -1.185 1.00 91.62 115 LYS A CA 1
ATOM 962 C C . LYS A 1 115 ? 14.195 -0.623 -2.706 1.00 91.62 115 LYS A C 1
ATOM 964 O O . LYS A 1 115 ? 13.484 -1.425 -3.309 1.00 91.62 115 LYS A O 1
ATOM 969 N N . ARG A 1 116 ? 14.987 0.237 -3.347 1.00 89.56 116 ARG A N 1
ATOM 970 C CA . ARG A 1 116 ? 15.219 0.208 -4.799 1.00 89.56 116 ARG A CA 1
ATOM 971 C C . ARG A 1 116 ? 16.366 -0.734 -5.124 1.00 89.56 116 ARG A C 1
ATOM 973 O O . ARG A 1 116 ? 17.390 -0.710 -4.450 1.00 89.56 116 ARG A O 1
ATOM 980 N N . THR A 1 117 ? 16.224 -1.517 -6.188 1.00 86.94 117 THR A N 1
ATOM 981 C CA . THR A 1 117 ? 17.296 -2.414 -6.657 1.00 86.94 117 THR A CA 1
ATOM 982 C C . THR A 1 117 ? 18.312 -1.710 -7.557 1.00 86.94 117 THR A C 1
ATOM 984 O O . THR A 1 117 ? 19.395 -2.239 -7.772 1.00 86.94 117 THR A O 1
ATOM 987 N N . GLY A 1 118 ? 17.966 -0.540 -8.106 1.00 78.94 118 GLY A N 1
ATOM 988 C CA . GLY A 1 118 ? 18.759 0.149 -9.131 1.00 78.94 118 GLY A CA 1
ATOM 989 C C . GLY A 1 118 ? 18.586 -0.420 -10.546 1.00 78.94 118 GLY A C 1
ATOM 990 O O . GLY A 1 118 ? 19.054 0.198 -11.498 1.00 78.94 118 GLY A O 1
ATOM 991 N N . ASN A 1 119 ? 17.883 -1.549 -10.705 1.00 77.81 119 ASN A N 1
ATOM 992 C CA . ASN A 1 119 ? 17.572 -2.123 -12.012 1.00 77.81 119 ASN A CA 1
ATOM 993 C C . ASN A 1 119 ? 16.442 -1.353 -12.700 1.00 77.81 119 ASN A C 1
ATOM 995 O O . ASN A 1 119 ? 15.484 -0.931 -12.050 1.00 77.81 119 ASN A O 1
ATOM 999 N N . LEU A 1 120 ? 16.539 -1.234 -14.027 1.00 79.44 120 LEU A N 1
ATOM 1000 C CA . LEU A 1 120 ? 15.497 -0.638 -14.868 1.00 79.44 120 LEU A CA 1
ATOM 1001 C C . LEU A 1 120 ? 14.495 -1.680 -15.402 1.00 79.44 120 LEU A C 1
ATOM 1003 O O . LEU A 1 120 ? 13.386 -1.322 -15.790 1.00 79.44 120 LEU A O 1
ATOM 1007 N N . THR A 1 121 ? 14.852 -2.966 -15.379 1.00 82.88 121 THR A N 1
ATOM 1008 C CA . THR A 1 121 ? 14.018 -4.100 -15.814 1.00 82.88 121 THR A CA 1
ATOM 1009 C C . THR A 1 121 ? 14.038 -5.220 -14.767 1.00 82.88 121 THR A C 1
ATOM 1011 O O . THR A 1 121 ? 14.953 -5.310 -13.944 1.00 82.88 121 THR A O 1
ATOM 1014 N N . GLY A 1 122 ? 13.011 -6.074 -14.750 1.00 89.06 122 GLY A N 1
ATOM 1015 C CA . GLY A 1 122 ? 12.872 -7.128 -13.740 1.00 89.06 122 GLY A CA 1
ATOM 1016 C C . GLY A 1 122 ? 12.418 -6.574 -12.388 1.00 89.06 122 GLY A C 1
ATOM 1017 O O . GLY A 1 122 ? 11.503 -5.761 -12.341 1.00 89.06 122 GLY A O 1
ATOM 1018 N N . LEU A 1 123 ? 13.013 -7.020 -11.277 1.00 92.50 123 LEU A N 1
ATOM 1019 C CA . LEU A 1 123 ? 12.692 -6.491 -9.943 1.00 92.50 123 LEU A CA 1
ATOM 1020 C C . LEU A 1 123 ? 13.279 -5.084 -9.783 1.00 92.50 123 LEU A C 1
ATOM 1022 O O . LEU A 1 123 ? 14.502 -4.935 -9.735 1.00 92.50 123 LEU A O 1
ATOM 1026 N N . ILE A 1 124 ? 12.419 -4.075 -9.646 1.00 92.38 124 ILE A N 1
ATOM 1027 C CA . ILE A 1 124 ? 12.811 -2.655 -9.590 1.00 92.38 124 ILE A CA 1
ATOM 1028 C C . ILE A 1 124 ? 12.722 -2.059 -8.175 1.00 92.38 124 ILE A C 1
ATOM 1030 O O . ILE A 1 124 ? 13.355 -1.043 -7.866 1.00 92.38 124 ILE A O 1
ATOM 1034 N N . GLY A 1 125 ? 11.969 -2.700 -7.283 1.00 93.31 125 GLY A N 1
ATOM 1035 C CA . GLY A 1 125 ? 11.906 -2.340 -5.871 1.00 93.31 125 GLY A CA 1
ATOM 1036 C C . GLY A 1 125 ? 11.105 -3.343 -5.053 1.00 93.31 125 GLY A C 1
ATOM 1037 O O . GLY A 1 125 ? 10.339 -4.128 -5.606 1.00 93.31 125 GLY A O 1
ATOM 1038 N N . TYR A 1 126 ? 11.307 -3.337 -3.741 1.00 95.31 126 TYR A N 1
ATOM 1039 C CA . TYR A 1 126 ? 10.617 -4.230 -2.816 1.00 95.31 126 TYR A CA 1
ATOM 1040 C C . TYR A 1 126 ? 10.565 -3.640 -1.407 1.00 95.31 126 TYR A C 1
ATOM 1042 O O . TYR A 1 126 ? 11.392 -2.805 -1.053 1.00 95.31 126 TYR A O 1
ATOM 1050 N N . VAL A 1 127 ? 9.611 -4.092 -0.600 1.00 94.12 127 VAL A N 1
ATOM 1051 C CA . VAL A 1 127 ? 9.602 -3.912 0.855 1.00 94.12 127 VAL A CA 1
ATOM 1052 C C . VAL A 1 127 ? 10.016 -5.237 1.472 1.00 94.12 127 VAL A C 1
ATOM 1054 O O . VAL A 1 127 ? 9.539 -6.299 1.064 1.00 94.12 127 VAL A O 1
ATOM 1057 N N . GLU A 1 128 ? 10.927 -5.175 2.431 1.00 91.31 128 GLU A N 1
ATOM 1058 C CA . GLU A 1 128 ? 11.416 -6.339 3.163 1.00 91.31 128 GLU A CA 1
ATOM 1059 C C . GLU A 1 128 ? 10.914 -6.295 4.601 1.00 91.31 128 GLU A C 1
ATOM 1061 O O . GLU A 1 128 ? 10.902 -5.232 5.224 1.00 91.31 128 GLU A O 1
ATOM 1066 N N . MET A 1 129 ? 10.527 -7.450 5.132 1.00 89.38 129 MET A N 1
ATOM 1067 C CA . MET A 1 129 ? 10.284 -7.600 6.558 1.00 89.38 129 MET A CA 1
ATOM 1068 C C . MET A 1 129 ? 11.624 -7.764 7.273 1.00 89.38 129 MET A C 1
ATOM 1070 O O . MET A 1 129 ? 12.271 -8.804 7.197 1.00 89.38 129 MET A O 1
ATOM 1074 N N . THR A 1 130 ? 12.064 -6.714 7.952 1.00 81.81 130 THR A N 1
ATOM 1075 C CA . THR A 1 130 ? 13.365 -6.679 8.637 1.00 81.81 130 THR A CA 1
ATOM 1076 C C . THR A 1 130 ? 13.305 -7.174 10.077 1.00 81.81 130 THR A C 1
ATOM 1078 O O . THR A 1 130 ? 14.305 -7.654 10.614 1.00 81.81 130 THR A O 1
ATOM 1081 N N . ASP A 1 131 ? 12.142 -7.046 10.706 1.00 84.19 131 ASP A N 1
ATOM 1082 C CA . ASP A 1 131 ? 11.912 -7.388 12.105 1.00 84.19 131 ASP A CA 1
ATOM 1083 C C . ASP A 1 131 ? 11.407 -8.837 12.240 1.00 84.19 131 ASP A C 1
ATOM 1085 O O . ASP A 1 131 ? 10.788 -9.378 11.328 1.00 84.19 131 ASP A O 1
ATOM 1089 N N . GLU A 1 132 ? 11.671 -9.485 13.379 1.00 80.31 132 GLU A N 1
ATOM 1090 C CA . GLU A 1 132 ? 11.203 -10.858 13.662 1.00 80.31 132 GLU A CA 1
ATOM 1091 C C . GLU A 1 132 ? 9.684 -10.942 13.867 1.00 80.31 132 GLU A C 1
ATOM 1093 O O . GLU A 1 132 ? 9.062 -11.981 13.641 1.00 80.31 132 GLU A O 1
ATOM 1098 N N . ILE A 1 133 ? 9.079 -9.843 14.318 1.00 84.50 133 ILE A N 1
ATOM 1099 C CA . ILE A 1 133 ? 7.665 -9.775 14.673 1.00 84.50 133 ILE A CA 1
ATOM 1100 C C . ILE A 1 133 ? 6.885 -9.270 13.466 1.00 84.50 133 ILE A C 1
ATOM 1102 O O . ILE A 1 133 ? 7.107 -8.157 12.999 1.00 84.50 133 ILE A O 1
ATOM 1106 N N . ASN A 1 134 ? 5.937 -10.075 12.990 1.00 87.31 134 ASN A N 1
ATOM 1107 C CA . ASN A 1 134 ? 4.998 -9.659 11.957 1.00 87.31 134 ASN A CA 1
ATOM 1108 C C . ASN A 1 134 ? 3.800 -8.931 12.604 1.00 87.31 134 ASN A C 1
ATOM 1110 O O . ASN A 1 134 ? 2.995 -9.597 13.264 1.00 87.31 134 ASN A O 1
ATOM 1114 N N . PRO A 1 135 ? 3.630 -7.609 12.399 1.00 84.69 135 PRO A N 1
ATOM 1115 C CA . PRO A 1 135 ? 2.515 -6.858 12.981 1.00 84.69 135 PRO A CA 1
ATOM 1116 C C . PRO A 1 135 ? 1.143 -7.280 12.428 1.00 84.69 135 PRO A C 1
ATOM 1118 O O . PRO A 1 135 ? 0.121 -7.013 13.051 1.00 84.69 135 PRO A O 1
ATOM 1121 N N . LEU A 1 136 ? 1.105 -7.957 11.276 1.00 83.62 136 LEU A N 1
ATOM 1122 C CA . LEU A 1 136 ? -0.112 -8.429 10.610 1.00 83.62 136 LEU A CA 1
ATOM 1123 C C . LEU A 1 136 ? -0.383 -9.924 10.827 1.00 83.62 136 LEU A C 1
ATOM 1125 O O . LEU A 1 136 ? -1.338 -10.454 10.260 1.00 83.62 136 LEU A O 1
ATOM 1129 N N . LYS A 1 137 ? 0.426 -10.615 11.642 1.00 80.06 137 LYS A N 1
ATOM 1130 C CA . LYS A 1 137 ? 0.307 -12.064 11.873 1.00 80.06 137 LYS A CA 1
ATOM 1131 C C . LYS A 1 137 ? -1.102 -12.472 12.303 1.00 80.06 137 LYS A C 1
ATOM 1133 O O . LYS A 1 137 ? -1.704 -13.365 11.709 1.00 80.06 137 LYS A O 1
ATOM 1138 N N . ASP A 1 138 ? -1.637 -11.762 13.289 1.00 70.44 138 ASP A N 1
ATOM 1139 C CA . ASP A 1 138 ? -2.900 -12.111 13.944 1.00 70.44 138 ASP A CA 1
ATOM 1140 C C . ASP A 1 138 ? -4.134 -11.616 13.168 1.00 70.44 138 ASP A C 1
ATOM 1142 O O . ASP A 1 138 ? -5.258 -12.029 13.442 1.00 70.44 138 ASP A O 1
ATOM 1146 N N . PHE A 1 139 ? -3.940 -10.800 12.123 1.00 66.31 139 PHE A N 1
ATOM 1147 C CA . PHE A 1 139 ? -5.031 -10.322 11.265 1.00 66.31 139 PHE A CA 1
ATOM 1148 C C . PHE A 1 139 ? -5.624 -11.413 10.356 1.00 66.31 139 PHE A C 1
ATOM 1150 O O . PHE A 1 139 ? -6.666 -11.198 9.747 1.00 66.31 139 PHE A O 1
ATOM 1157 N N . THR A 1 140 ? -4.985 -12.581 10.250 1.00 52.34 140 THR A N 1
ATOM 1158 C CA . THR A 1 140 ? -5.404 -13.658 9.328 1.00 52.34 140 THR A CA 1
ATOM 1159 C C . THR A 1 140 ? -5.903 -14.929 9.999 1.00 52.34 140 THR A C 1
ATOM 1161 O O . THR A 1 140 ? -6.383 -15.831 9.315 1.00 52.34 140 THR A O 1
ATOM 1164 N N . SER A 1 141 ? -5.778 -15.029 11.323 1.00 45.25 141 SER A N 1
ATOM 1165 C CA . SER A 1 141 ? -6.236 -16.194 12.082 1.00 45.25 141 SER A CA 1
ATOM 1166 C C . SER A 1 141 ? -7.753 -16.245 12.262 1.00 45.25 141 SER A C 1
ATOM 1168 O O . SER A 1 141 ? -8.253 -17.238 12.779 1.00 45.25 14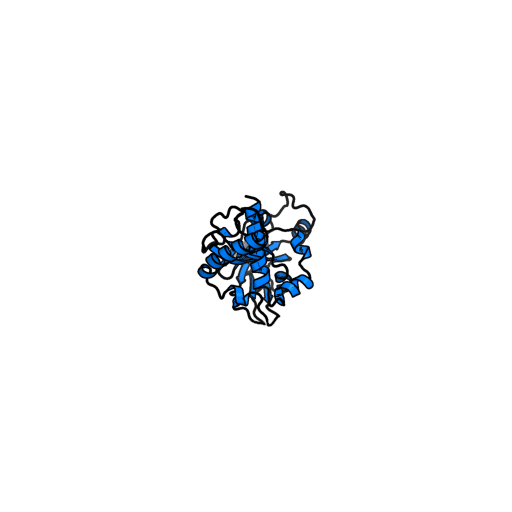1 SER A O 1
ATOM 1170 N N . PHE A 1 142 ? -8.487 -15.223 11.817 1.00 46.56 142 PHE A N 1
ATOM 1171 C CA . PHE A 1 142 ? -9.940 -15.173 11.915 1.00 46.56 142 PHE A CA 1
ATOM 1172 C C . PHE A 1 142 ? -10.580 -15.220 10.538 1.00 46.56 142 PHE A C 1
ATOM 1174 O O . PHE A 1 142 ? -10.252 -14.431 9.650 1.00 46.56 142 PHE A O 1
ATOM 1181 N N . SER A 1 143 ? -11.546 -16.124 10.375 1.00 48.72 143 SER A N 1
ATOM 1182 C CA . SER A 1 143 ? -12.478 -15.977 9.268 1.00 48.72 143 SER A CA 1
ATOM 1183 C C . SER A 1 143 ? -13.291 -14.706 9.511 1.00 48.72 143 SER A C 1
ATOM 1185 O O . SER A 1 143 ? -13.756 -14.440 10.618 1.00 48.72 143 SER A O 1
ATOM 1187 N N . ILE A 1 144 ? -13.480 -13.918 8.464 1.00 51.06 144 ILE A N 1
ATOM 1188 C CA . ILE A 1 144 ? -14.383 -12.761 8.410 1.00 51.06 144 ILE A CA 1
ATOM 1189 C C . ILE A 1 144 ? -15.738 -13.018 9.101 1.00 51.06 144 ILE A C 1
ATOM 1191 O O . ILE A 1 144 ? -16.296 -12.118 9.726 1.00 51.06 144 ILE A O 1
ATOM 1195 N N . ASN A 1 145 ? -16.239 -14.257 9.022 1.00 48.03 145 ASN A N 1
ATOM 1196 C CA . ASN A 1 145 ? -17.497 -14.680 9.632 1.00 48.03 145 ASN A CA 1
ATOM 1197 C C . ASN A 1 145 ? -17.468 -14.652 11.169 1.00 48.03 145 ASN A C 1
ATOM 1199 O O . ASN A 1 145 ? -18.493 -14.376 11.780 1.00 48.03 145 ASN A O 1
ATOM 1203 N N . GLU A 1 146 ? -16.320 -14.902 11.801 1.00 50.19 146 GLU A N 1
ATOM 1204 C CA . GLU A 1 146 ? -16.170 -14.787 13.258 1.00 50.19 146 GLU A CA 1
ATOM 1205 C C . GLU A 1 146 ? -15.995 -13.316 13.663 1.00 50.19 146 GLU A C 1
ATOM 1207 O O . GLU A 1 146 ? -16.600 -12.860 14.628 1.00 50.19 146 GLU A O 1
ATOM 1212 N N . LEU A 1 147 ? -15.258 -12.527 12.875 1.00 58.47 147 LEU A N 1
ATOM 1213 C CA . LEU A 1 147 ? -15.043 -11.100 13.139 1.00 58.47 147 LEU A CA 1
ATOM 1214 C C . LEU A 1 147 ? -16.325 -10.260 13.058 1.00 58.47 147 LEU A C 1
ATOM 1216 O O . LEU A 1 147 ? -16.474 -9.335 13.848 1.00 58.47 147 LEU A O 1
ATOM 1220 N N . GLY A 1 148 ? -17.250 -10.553 12.139 1.00 59.47 148 GLY A N 1
ATOM 1221 C CA . GLY A 1 148 ? -18.455 -9.737 11.939 1.00 59.47 148 GLY A CA 1
ATOM 1222 C C . GLY A 1 148 ? -19.399 -9.692 13.150 1.00 59.47 148 GLY A C 1
ATOM 1223 O O . GLY A 1 148 ? -19.893 -8.619 13.504 1.00 59.47 148 GLY A O 1
ATOM 1224 N N . GLU A 1 149 ? -19.630 -10.833 13.811 1.00 61.81 149 GLU A N 1
ATOM 1225 C CA . GLU A 1 149 ? -20.516 -10.908 14.984 1.00 61.81 149 GLU A CA 1
ATOM 1226 C C . GLU A 1 149 ? -19.856 -10.344 16.251 1.00 61.81 149 GLU A C 1
ATOM 1228 O O . GLU A 1 149 ? -20.493 -9.572 16.977 1.00 61.81 149 GLU A O 1
ATOM 1233 N N . PHE A 1 150 ? -18.575 -10.660 16.494 1.00 71.19 150 PHE A N 1
ATOM 1234 C CA . PHE A 1 150 ? -17.830 -10.102 17.630 1.00 71.19 150 PHE A CA 1
ATOM 1235 C C . PHE A 1 150 ? -17.649 -8.588 17.497 1.00 71.19 150 PHE A C 1
ATOM 1237 O O . PHE A 1 150 ? -17.913 -7.863 18.454 1.00 71.19 150 PHE A O 1
ATOM 1244 N N . TYR A 1 151 ? -17.351 -8.095 16.293 1.00 77.25 151 TYR A N 1
ATOM 1245 C CA . TYR A 1 151 ? -17.175 -6.666 16.052 1.00 77.25 151 TYR A CA 1
ATOM 1246 C C . TYR A 1 151 ? -18.428 -5.860 16.389 1.00 77.25 151 TYR A C 1
ATOM 1248 O O . TYR A 1 151 ? -18.342 -4.831 17.057 1.00 77.25 151 TYR A O 1
ATOM 1256 N N . LEU A 1 152 ? -19.616 -6.316 15.971 1.00 76.62 152 LEU A N 1
ATOM 1257 C CA . LEU A 1 152 ? -20.860 -5.616 16.299 1.00 76.62 152 LEU A CA 1
ATOM 1258 C C . LEU A 1 152 ? -21.085 -5.554 17.817 1.00 76.62 152 LEU A C 1
ATOM 1260 O O . LEU A 1 152 ? -21.522 -4.526 18.340 1.00 76.62 152 LEU A O 1
ATOM 1264 N N . TRP A 1 153 ? -20.803 -6.647 18.528 1.00 77.31 153 TRP A N 1
ATOM 1265 C CA . TRP A 1 153 ? -20.910 -6.684 19.983 1.00 77.31 153 TRP A CA 1
ATOM 1266 C C . TRP A 1 153 ? -19.917 -5.721 20.650 1.00 77.31 153 TRP A C 1
ATOM 1268 O O . TRP A 1 153 ? -20.327 -4.940 21.508 1.00 77.31 153 TRP A O 1
ATOM 1278 N N . GLU A 1 154 ? -18.663 -5.686 20.203 1.00 81.75 154 GLU A N 1
ATOM 1279 C CA . GLU A 1 154 ? -17.625 -4.803 20.750 1.00 81.75 154 GLU A CA 1
ATOM 1280 C C . GLU A 1 154 ? -17.893 -3.323 20.451 1.00 81.75 154 GLU A C 1
ATOM 1282 O O . GLU A 1 154 ? -17.686 -2.471 21.318 1.00 81.75 154 GLU A O 1
ATOM 1287 N N . VAL A 1 155 ? -18.451 -2.999 19.279 1.00 82.31 155 VAL A N 1
ATOM 1288 C CA . VAL A 1 155 ? -18.957 -1.649 18.980 1.00 82.31 155 VAL A CA 1
ATOM 1289 C C . VAL A 1 155 ? -20.072 -1.266 19.949 1.00 82.31 155 VAL A C 1
ATOM 1291 O O . VAL A 1 155 ? -20.047 -0.171 20.513 1.00 82.31 155 VAL A O 1
ATOM 1294 N N . ASN A 1 156 ? -21.035 -2.159 20.185 1.00 78.94 156 ASN A N 1
ATOM 1295 C CA . ASN A 1 156 ? -22.130 -1.900 21.119 1.00 78.94 156 ASN A CA 1
ATOM 1296 C C . ASN A 1 156 ? -21.629 -1.720 22.557 1.00 78.94 156 ASN A C 1
ATOM 1298 O O . ASN A 1 156 ? -22.072 -0.796 23.240 1.00 78.94 156 ASN A O 1
ATOM 1302 N N . GLU A 1 157 ? -20.693 -2.551 23.016 1.00 82.00 157 GLU A N 1
ATOM 1303 C CA . GLU A 1 157 ? -20.051 -2.370 24.319 1.00 82.00 157 GLU A CA 1
ATOM 1304 C C . GLU A 1 157 ? -19.328 -1.025 24.406 1.00 82.00 157 GLU A C 1
ATOM 1306 O O . GLU A 1 157 ? -19.461 -0.308 25.399 1.00 82.00 157 GLU A O 1
ATOM 1311 N N . TYR A 1 158 ? -18.572 -0.659 23.368 1.00 84.50 158 TYR A N 1
ATOM 1312 C CA . TYR A 1 158 ? -17.843 0.602 23.328 1.00 84.50 158 TYR A CA 1
ATOM 1313 C C . TYR A 1 158 ? -18.797 1.804 23.389 1.00 84.50 158 TYR A C 1
ATOM 1315 O O . TYR A 1 158 ? -18.573 2.731 24.171 1.00 84.50 158 TYR A O 1
ATOM 1323 N N . ILE A 1 159 ? -19.914 1.754 22.656 1.00 78.81 159 ILE A N 1
ATOM 1324 C CA . ILE A 1 159 ? -21.003 2.736 22.752 1.00 78.81 159 ILE A CA 1
ATOM 1325 C C . ILE A 1 159 ? -21.538 2.817 24.184 1.00 78.81 159 ILE A C 1
ATOM 1327 O O . ILE A 1 159 ? -21.614 3.911 24.737 1.00 78.81 159 ILE A O 1
ATOM 1331 N N . GLN A 1 160 ? -21.881 1.684 24.804 1.00 78.00 160 GLN A N 1
ATOM 1332 C CA . GLN A 1 160 ? -22.432 1.653 26.164 1.00 78.00 160 GLN A CA 1
ATOM 1333 C C . GLN A 1 160 ? -21.461 2.230 27.202 1.00 78.00 160 GLN A C 1
ATOM 1335 O O . GLN A 1 160 ? -21.887 2.920 28.128 1.00 78.00 160 GLN A O 1
ATOM 1340 N N . ARG A 1 161 ? -20.155 1.981 27.044 1.00 81.44 161 ARG A N 1
ATOM 1341 C CA . ARG A 1 161 ? -19.114 2.553 27.912 1.00 81.44 161 ARG A CA 1
ATOM 1342 C C . ARG A 1 161 ? -18.997 4.068 27.746 1.00 81.44 161 ARG A C 1
ATOM 1344 O O . ARG A 1 161 ? -18.821 4.766 28.742 1.00 81.44 161 ARG A O 1
ATOM 1351 N N . LEU A 1 162 ? -19.080 4.573 26.513 1.00 76.44 162 LEU A N 1
ATOM 1352 C CA . LEU A 1 162 ? -19.013 6.008 26.226 1.00 76.44 162 LEU A CA 1
ATOM 1353 C C . LEU A 1 162 ? -20.275 6.760 26.656 1.00 76.44 162 LEU A C 1
ATOM 1355 O O . LEU A 1 162 ? -20.189 7.912 27.079 1.00 76.44 162 LEU A O 1
ATOM 1359 N N . ASP A 1 163 ? -21.436 6.127 26.508 1.00 64.12 163 ASP A N 1
ATOM 1360 C CA . ASP A 1 163 ? -22.734 6.786 26.563 1.00 64.12 163 ASP A CA 1
ATOM 1361 C C . ASP A 1 163 ? -23.567 6.250 27.736 1.00 64.12 163 ASP A C 1
ATOM 1363 O O . ASP A 1 163 ? -24.622 5.644 27.548 1.00 64.12 163 ASP A O 1
ATOM 1367 N N . GLN A 1 164 ? -23.125 6.526 28.974 1.00 58.62 164 GLN A N 1
ATOM 1368 C CA . GLN A 1 164 ? -23.912 6.350 30.212 1.00 58.62 164 GLN A CA 1
ATOM 1369 C C . GLN A 1 164 ? -25.202 7.220 30.235 1.00 58.62 164 GLN A C 1
ATOM 1371 O O . GLN A 1 164 ? -25.493 7.885 31.229 1.00 58.62 164 GLN A O 1
ATOM 1376 N N . GLY A 1 165 ? -25.992 7.271 29.153 1.00 53.62 165 GLY A N 1
ATOM 1377 C CA . GLY A 1 165 ? -27.276 7.966 29.130 1.00 53.62 165 GLY A CA 1
ATOM 1378 C C . GLY A 1 165 ? -27.885 8.380 27.784 1.00 53.62 165 GLY A C 1
ATOM 1379 O O . GLY A 1 165 ? -28.908 9.066 27.838 1.00 53.62 165 GLY A O 1
ATOM 1380 N N . LYS A 1 166 ? -27.360 8.032 26.595 1.00 56.41 166 LYS A N 1
ATOM 1381 C CA . LYS A 1 166 ? -28.041 8.378 25.324 1.00 56.41 166 LYS A CA 1
ATOM 1382 C C . LYS A 1 166 ? -28.132 7.223 24.325 1.00 56.41 166 LYS A C 1
ATOM 1384 O O . LYS A 1 166 ? -27.203 6.458 24.117 1.00 56.41 166 LYS A O 1
ATOM 1389 N N . ASN A 1 167 ? -29.308 7.125 23.699 1.00 57.44 167 ASN A N 1
ATOM 1390 C CA . ASN A 1 167 ? -29.635 6.126 22.684 1.00 57.44 167 ASN A CA 1
ATOM 1391 C C . ASN A 1 167 ? -28.965 6.480 21.349 1.00 57.44 167 ASN A C 1
ATOM 1393 O O . ASN A 1 167 ? -29.541 7.219 20.546 1.00 57.44 167 ASN A O 1
ATOM 1397 N N . ILE A 1 168 ? -27.780 5.927 21.091 1.00 63.81 168 ILE A N 1
ATOM 1398 C CA . ILE A 1 168 ? -27.263 5.810 19.724 1.00 63.81 168 ILE A CA 1
ATOM 1399 C C . ILE A 1 168 ? -28.146 4.790 18.998 1.00 63.81 168 ILE A C 1
ATOM 1401 O O . ILE A 1 168 ? -28.285 3.652 19.447 1.00 63.81 168 ILE A O 1
ATOM 1405 N N . LYS A 1 169 ? -28.791 5.193 17.897 1.00 56.69 169 LYS A N 1
ATOM 1406 C CA . LYS A 1 169 ? -29.546 4.252 17.061 1.00 56.69 169 LYS A CA 1
ATOM 1407 C C . LYS A 1 169 ? -28.553 3.339 16.351 1.00 56.69 169 LYS A C 1
ATOM 1409 O O . LYS A 1 169 ? -27.864 3.770 15.434 1.00 56.69 169 LYS A O 1
ATOM 1414 N N . THR A 1 170 ? -28.497 2.082 16.764 1.00 57.22 170 THR A N 1
ATOM 1415 C CA . THR A 1 170 ? -27.697 1.058 16.098 1.00 57.22 170 THR A CA 1
ATOM 1416 C C . THR A 1 170 ? -28.474 0.544 14.887 1.00 57.22 170 THR A C 1
ATOM 1418 O O . THR A 1 170 ? -29.445 -0.202 15.003 1.00 57.22 170 THR A O 1
ATOM 1421 N N . ALA A 1 171 ? -28.098 1.007 13.694 1.00 55.97 171 ALA A N 1
ATOM 1422 C CA . ALA A 1 171 ? -28.473 0.309 12.468 1.00 55.97 171 ALA A CA 1
ATOM 1423 C C . ALA A 1 171 ? -27.691 -1.019 12.389 1.00 55.97 171 ALA A C 1
ATOM 1425 O O . ALA A 1 171 ? -26.632 -1.131 13.010 1.00 55.97 171 ALA A O 1
ATOM 1426 N N . PRO A 1 172 ? -28.165 -2.025 11.633 1.00 58.88 172 PRO A N 1
ATOM 1427 C CA . PRO A 1 172 ? -27.381 -3.228 11.386 1.00 58.88 172 PRO A CA 1
ATOM 1428 C C . PRO A 1 172 ? -26.055 -2.850 10.712 1.00 58.88 172 PRO A C 1
ATOM 1430 O O . PRO A 1 172 ? -26.050 -2.333 9.593 1.00 58.88 172 PRO A O 1
ATOM 1433 N N . ILE A 1 173 ? -24.936 -3.085 11.399 1.00 65.88 173 ILE A N 1
ATOM 1434 C CA . ILE A 1 173 ? -23.597 -2.906 10.835 1.00 65.88 173 ILE A CA 1
ATOM 1435 C C . ILE A 1 173 ? -23.283 -4.188 10.066 1.00 65.88 173 ILE A C 1
ATOM 1437 O O . ILE A 1 173 ? -23.157 -5.254 10.661 1.00 65.88 173 ILE A O 1
ATOM 1441 N N . SER A 1 174 ? -23.211 -4.099 8.738 1.00 66.38 174 SER A N 1
ATOM 1442 C CA . SER A 1 174 ? -22.742 -5.203 7.900 1.00 66.38 174 SER A CA 1
ATOM 1443 C C . SER A 1 174 ? -21.273 -4.977 7.579 1.00 66.38 174 SER A C 1
ATOM 1445 O O . SER A 1 174 ? -20.917 -3.990 6.933 1.00 66.38 174 SER A O 1
ATOM 1447 N N . ILE A 1 175 ? -20.437 -5.885 8.073 1.00 73.00 175 ILE A N 1
ATOM 1448 C CA . ILE A 1 175 ? -19.027 -5.987 7.715 1.00 73.00 175 ILE A CA 1
ATOM 1449 C C . ILE A 1 175 ? -18.877 -7.181 6.806 1.00 73.00 175 ILE A C 1
ATOM 1451 O O . ILE A 1 175 ? -19.390 -8.259 7.102 1.00 73.00 175 ILE A O 1
ATOM 1455 N N . SER A 1 176 ? -18.173 -6.953 5.708 1.00 70.56 176 SER A N 1
ATOM 1456 C CA . SER A 1 176 ? -17.919 -7.981 4.721 1.00 70.56 176 SER A CA 1
ATOM 1457 C C . SER A 1 176 ? -16.503 -8.517 4.798 1.00 70.56 176 SER A C 1
ATOM 1459 O O . SER A 1 176 ? -16.375 -9.716 4.643 1.00 70.56 176 SER A O 1
ATOM 1461 N N . HIS A 1 177 ? -15.467 -7.701 5.050 1.00 77.25 177 HIS A N 1
ATOM 1462 C CA . HIS A 1 177 ? -14.095 -8.185 5.289 1.00 77.25 177 HIS A CA 1
ATOM 1463 C C . HIS A 1 177 ? -13.111 -7.088 5.717 1.00 77.25 177 HIS A C 1
ATOM 1465 O O . HIS A 1 177 ? -13.410 -5.898 5.614 1.00 77.25 177 HIS A O 1
ATOM 1471 N N . PHE A 1 178 ? -11.915 -7.499 6.159 1.00 80.44 178 PHE A N 1
ATOM 1472 C CA . PHE A 1 178 ? -10.747 -6.626 6.310 1.00 80.44 178 PHE A CA 1
ATOM 1473 C C . PHE A 1 178 ? -9.749 -6.857 5.178 1.00 80.44 178 PHE A C 1
ATOM 1475 O O . PHE A 1 178 ? -9.506 -7.995 4.780 1.00 80.44 178 PHE A O 1
ATOM 1482 N N . GLU A 1 179 ? -9.117 -5.788 4.710 1.00 82.94 179 GLU A N 1
ATOM 1483 C CA . GLU A 1 179 ? -8.099 -5.857 3.669 1.00 82.94 179 GLU A CA 1
ATOM 1484 C C . GLU A 1 179 ? -6.896 -4.984 4.015 1.00 82.94 179 GLU A C 1
ATOM 1486 O O . GLU A 1 179 ? -7.040 -3.819 4.389 1.00 82.94 179 GLU A O 1
ATOM 1491 N N . PHE A 1 180 ? -5.696 -5.545 3.865 1.00 88.31 180 PHE A N 1
ATOM 1492 C CA . PHE A 1 180 ? -4.472 -4.758 3.806 1.00 88.31 180 PHE A CA 1
ATOM 1493 C C . PHE A 1 180 ? -4.169 -4.453 2.341 1.00 88.31 180 PHE A C 1
ATOM 1495 O O . PHE A 1 180 ? -3.973 -5.371 1.542 1.00 88.31 180 PHE A O 1
ATOM 1502 N N . VAL A 1 181 ? -4.136 -3.168 1.996 1.00 91.12 181 VAL A N 1
ATOM 1503 C CA . VAL A 1 181 ? -3.896 -2.696 0.631 1.00 91.12 181 VAL A CA 1
ATOM 1504 C C . VAL A 1 181 ? -2.718 -1.735 0.601 1.00 91.12 181 VAL A C 1
ATOM 1506 O O . VAL A 1 181 ? -2.595 -0.842 1.440 1.00 91.12 181 VAL A O 1
ATOM 1509 N N . VAL A 1 182 ? -1.860 -1.895 -0.401 1.00 93.81 182 VAL A N 1
ATOM 1510 C CA . VAL A 1 182 ? -0.762 -0.981 -0.708 1.00 93.81 182 VAL A CA 1
ATOM 1511 C C . VAL A 1 182 ? -1.084 -0.260 -2.008 1.00 93.81 182 VAL A C 1
ATOM 1513 O O . VAL A 1 182 ? -1.197 -0.880 -3.066 1.00 93.81 182 VAL A O 1
ATOM 1516 N N . PHE A 1 183 ? -1.211 1.061 -1.937 1.00 93.44 183 PHE A N 1
ATOM 1517 C CA . PHE A 1 183 ? -1.258 1.924 -3.106 1.00 93.44 183 PHE A CA 1
ATOM 1518 C C . PHE A 1 183 ? 0.154 2.345 -3.490 1.00 93.44 183 PHE A C 1
ATOM 1520 O O . PHE A 1 183 ? 0.808 3.063 -2.733 1.00 93.44 183 PHE A O 1
ATOM 1527 N N . THR A 1 184 ? 0.612 1.953 -4.674 1.00 93.88 184 THR A N 1
ATOM 1528 C CA . THR A 1 184 ? 1.861 2.463 -5.240 1.00 93.88 184 THR A CA 1
ATOM 1529 C C . THR A 1 184 ? 1.566 3.590 -6.215 1.00 93.88 184 THR A C 1
ATOM 1531 O O . THR A 1 184 ? 0.908 3.391 -7.236 1.00 93.88 184 THR A O 1
ATOM 1534 N N . ILE A 1 185 ? 2.083 4.773 -5.899 1.00 90.75 185 ILE A N 1
ATOM 1535 C CA . ILE A 1 185 ? 2.024 5.973 -6.727 1.00 90.75 185 ILE A CA 1
ATOM 1536 C C . ILE A 1 185 ? 3.332 6.055 -7.508 1.00 90.75 185 ILE A C 1
ATOM 1538 O O . ILE A 1 185 ? 4.411 6.136 -6.919 1.00 90.75 185 ILE A O 1
ATOM 1542 N N . ILE A 1 186 ? 3.227 6.034 -8.832 1.00 90.25 186 ILE A N 1
ATOM 1543 C CA . ILE A 1 186 ? 4.339 6.203 -9.762 1.00 90.25 186 ILE A CA 1
ATOM 1544 C C . ILE A 1 186 ? 4.175 7.550 -10.446 1.00 90.25 186 ILE A C 1
ATOM 1546 O O . ILE A 1 186 ? 3.148 7.815 -11.069 1.00 90.25 186 ILE A O 1
ATOM 1550 N N . THR A 1 187 ? 5.191 8.393 -10.321 1.00 87.31 187 THR A N 1
ATOM 1551 C CA . THR A 1 187 ? 5.181 9.761 -10.841 1.00 87.31 187 THR A CA 1
ATOM 1552 C C . THR A 1 187 ? 6.598 10.217 -11.181 1.00 87.31 187 THR A C 1
ATOM 1554 O O . THR A 1 187 ? 7.573 9.608 -10.739 1.00 87.31 187 THR A O 1
ATOM 1557 N N . ASP A 1 188 ? 6.749 11.288 -11.954 1.00 82.38 188 ASP A N 1
ATOM 1558 C CA . ASP A 1 188 ? 8.036 11.972 -12.103 1.00 82.38 188 ASP A CA 1
ATOM 1559 C C . ASP A 1 188 ? 8.346 12.880 -10.893 1.00 82.38 188 ASP A C 1
ATOM 1561 O O . ASP A 1 188 ? 7.515 13.086 -10.004 1.00 82.38 188 ASP A O 1
ATOM 1565 N N . ALA A 1 189 ? 9.589 13.367 -10.820 1.00 75.44 189 ALA A N 1
ATOM 1566 C CA . ALA A 1 189 ? 10.067 14.173 -9.696 1.00 75.44 189 ALA A CA 1
ATOM 1567 C C . ALA A 1 189 ? 9.412 15.562 -9.618 1.00 75.44 189 ALA A C 1
ATOM 1569 O O . ALA A 1 189 ? 9.244 16.076 -8.519 1.00 75.44 189 ALA A O 1
ATOM 1570 N N . GLU A 1 190 ? 9.051 16.153 -10.757 1.00 74.75 190 GLU A N 1
ATOM 1571 C CA . GLU A 1 190 ? 8.425 17.477 -10.824 1.00 74.75 190 GLU A CA 1
ATOM 1572 C C . GLU A 1 190 ? 6.995 17.411 -10.280 1.00 74.75 190 GLU A C 1
ATOM 1574 O O . GLU A 1 190 ? 6.664 18.089 -9.309 1.00 74.75 190 GLU A O 1
ATOM 1579 N N . THR A 1 191 ? 6.198 16.482 -10.808 1.00 75.38 191 THR A N 1
ATOM 1580 C CA . THR A 1 191 ? 4.819 16.224 -10.381 1.00 75.38 191 THR A CA 1
ATOM 1581 C C . THR A 1 191 ? 4.757 15.806 -8.909 1.00 75.38 191 THR A C 1
ATOM 1583 O O . THR A 1 191 ? 3.822 16.164 -8.195 1.00 75.38 191 THR A O 1
ATOM 1586 N N . LEU A 1 192 ? 5.766 15.078 -8.413 1.00 73.69 192 LEU A N 1
ATOM 1587 C CA . LEU A 1 192 ? 5.843 14.720 -6.998 1.00 73.69 192 LEU A CA 1
ATOM 1588 C C . LEU A 1 192 ? 5.953 15.954 -6.092 1.00 73.69 192 LEU A C 1
ATOM 1590 O O . LEU A 1 192 ? 5.250 16.042 -5.088 1.00 73.69 192 LEU A O 1
ATOM 1594 N N . GLU A 1 193 ? 6.841 16.890 -6.417 1.00 70.06 193 GLU A N 1
ATOM 1595 C CA . GLU A 1 193 ? 7.000 18.113 -5.624 1.00 70.06 193 GLU A CA 1
ATOM 1596 C C . GLU A 1 193 ? 5.739 18.988 -5.689 1.00 70.06 193 GLU A C 1
ATOM 1598 O O . GLU A 1 193 ? 5.332 19.559 -4.675 1.00 70.06 193 GLU A O 1
ATOM 1603 N N . GLU A 1 194 ? 5.048 19.011 -6.833 1.00 67.06 194 GLU A N 1
ATOM 1604 C CA . GLU A 1 194 ? 3.739 19.658 -6.950 1.00 67.06 194 GLU A CA 1
ATOM 1605 C C . GLU A 1 194 ? 2.688 19.014 -6.034 1.00 67.06 194 GLU A C 1
ATOM 1607 O O . GLU A 1 194 ? 1.982 19.738 -5.329 1.00 67.06 194 GLU A O 1
ATOM 1612 N N . MET A 1 195 ? 2.617 17.677 -5.980 1.00 65.06 195 MET A N 1
ATOM 1613 C CA . MET A 1 195 ? 1.704 16.953 -5.083 1.00 65.06 195 MET A CA 1
ATOM 1614 C C . MET A 1 195 ? 1.974 17.261 -3.601 1.00 65.06 195 MET A C 1
ATOM 1616 O O . MET A 1 195 ? 1.025 17.385 -2.826 1.00 65.06 195 MET A O 1
ATOM 1620 N N . LYS A 1 196 ? 3.242 17.437 -3.208 1.00 61.56 196 LYS A N 1
ATOM 1621 C CA . LYS A 1 196 ? 3.638 17.802 -1.833 1.00 61.56 196 LYS A CA 1
ATOM 1622 C C . LYS A 1 196 ? 3.311 19.248 -1.469 1.00 61.56 196 LYS A C 1
ATOM 1624 O O . LYS A 1 196 ? 3.069 19.565 -0.303 1.00 61.56 196 LYS A O 1
ATOM 1629 N N . SER A 1 197 ? 3.337 20.151 -2.446 1.00 53.78 197 SER A N 1
ATOM 1630 C CA . SER A 1 197 ? 3.039 21.562 -2.220 1.00 53.78 197 SER A CA 1
ATOM 1631 C C . SER A 1 197 ? 1.535 21.744 -1.954 1.00 53.78 197 SER A C 1
ATOM 1633 O O . SER A 1 197 ? 0.691 21.425 -2.785 1.00 53.78 197 SER A O 1
ATOM 1635 N N . PHE A 1 198 ? 1.185 22.205 -0.748 1.00 49.69 198 PHE A N 1
ATOM 1636 C CA . PHE A 1 198 ? -0.181 22.294 -0.212 1.00 49.69 198 PHE A CA 1
ATOM 1637 C C . PHE A 1 198 ? -1.142 23.154 -1.060 1.00 49.69 198 PHE A C 1
ATOM 1639 O O . PHE A 1 198 ? -1.434 24.301 -0.742 1.00 49.69 198 PHE A O 1
ATOM 1646 N N . SER A 1 199 ? -1.683 22.572 -2.124 1.00 45.88 199 SER A N 1
ATOM 1647 C CA . SER A 1 199 ? -3.053 22.728 -2.608 1.00 45.88 199 SER A CA 1
ATOM 1648 C C . SER A 1 199 ? -3.193 21.780 -3.792 1.00 45.88 199 SER A C 1
ATOM 1650 O O . SER A 1 199 ? -2.755 22.114 -4.893 1.00 45.88 199 SER A O 1
ATOM 1652 N N . VAL A 1 200 ? -3.797 20.604 -3.600 1.00 49.84 200 VAL A N 1
ATOM 1653 C CA . VAL A 1 200 ? -4.227 19.785 -4.742 1.00 49.84 200 VAL A CA 1
ATOM 1654 C C . VAL A 1 200 ? -5.358 20.554 -5.414 1.00 49.84 200 VAL A C 1
ATOM 1656 O O . VAL A 1 200 ? -6.535 20.392 -5.102 1.00 49.84 200 VAL A O 1
ATOM 1659 N N . LYS A 1 201 ? -5.002 21.490 -6.294 1.00 51.25 201 LYS A N 1
ATOM 1660 C CA . LYS A 1 201 ? -5.968 22.077 -7.208 1.00 51.25 201 LYS A CA 1
ATOM 1661 C C . LYS A 1 201 ? -6.358 20.952 -8.172 1.00 51.25 201 LYS A C 1
ATOM 1663 O O . LYS A 1 201 ? -5.459 20.311 -8.715 1.00 51.25 201 LYS A O 1
ATOM 1668 N N . PRO A 1 202 ? -7.655 20.738 -8.447 1.00 49.25 202 PRO A N 1
ATOM 1669 C CA . PRO A 1 202 ? -8.138 19.711 -9.380 1.00 49.25 202 PRO A CA 1
ATOM 1670 C C . PRO A 1 202 ? -7.555 19.778 -10.805 1.00 49.25 202 PRO A C 1
ATOM 1672 O O . PRO A 1 202 ? -7.810 18.890 -11.608 1.00 49.25 202 PRO A O 1
ATOM 1675 N N . ASN A 1 203 ? -6.786 20.826 -11.120 1.00 50.03 203 ASN A N 1
ATOM 1676 C CA . ASN A 1 203 ? -6.216 21.108 -12.434 1.00 50.03 203 ASN A CA 1
ATOM 1677 C C . ASN A 1 203 ? -4.721 20.753 -12.545 1.00 50.03 203 ASN A C 1
ATOM 1679 O O . ASN A 1 203 ? -4.054 21.265 -13.442 1.00 50.03 203 ASN A O 1
ATOM 1683 N N . LEU A 1 204 ? -4.168 19.938 -11.640 1.00 55.72 204 LEU A N 1
ATOM 1684 C CA . LEU A 1 204 ? -2.809 19.419 -11.814 1.00 55.72 204 LEU A CA 1
ATOM 1685 C C . LEU A 1 204 ? -2.737 18.561 -13.084 1.00 55.72 204 LEU A C 1
ATOM 1687 O O . LEU A 1 204 ? -3.632 17.759 -13.366 1.00 55.72 204 LEU A O 1
ATOM 1691 N N . ASN A 1 205 ? -1.647 18.717 -13.833 1.00 56.53 205 ASN A N 1
ATOM 1692 C CA . ASN A 1 205 ? -1.304 17.892 -14.986 1.00 56.53 205 ASN A CA 1
ATOM 1693 C C . ASN A 1 205 ? -0.869 16.490 -14.509 1.00 56.53 205 ASN A C 1
ATOM 1695 O O . ASN A 1 205 ? 0.261 16.064 -14.702 1.00 56.53 205 ASN A O 1
ATOM 1699 N N . LEU A 1 206 ? -1.793 15.739 -13.904 1.00 66.62 206 LEU A N 1
ATOM 1700 C CA . LEU A 1 206 ? -1.573 14.396 -13.347 1.00 66.62 206 LEU A CA 1
ATOM 1701 C C . LEU A 1 206 ? -1.488 13.303 -14.427 1.00 66.62 206 LEU A C 1
ATOM 1703 O O . LEU A 1 206 ? -1.655 12.122 -14.129 1.00 66.62 206 LEU A O 1
ATOM 1707 N N . TYR A 1 207 ? -1.249 13.672 -15.688 1.00 64.38 207 TYR A N 1
ATOM 1708 C CA . TYR A 1 207 ? -1.215 12.738 -16.818 1.00 64.38 207 TYR A CA 1
ATOM 1709 C C . TYR A 1 207 ? -0.097 11.689 -16.680 1.00 64.38 207 TYR A C 1
ATOM 1711 O O . TYR A 1 207 ? -0.227 10.590 -17.215 1.00 64.38 207 TYR A O 1
ATOM 1719 N N . ASN A 1 208 ? 0.956 12.006 -15.919 1.00 73.75 208 ASN A N 1
ATOM 1720 C CA . ASN A 1 208 ? 2.073 11.104 -15.627 1.00 73.75 208 ASN A CA 1
ATOM 1721 C C . ASN A 1 208 ? 1.902 10.285 -14.342 1.00 73.75 208 ASN A C 1
ATOM 1723 O O . ASN A 1 208 ? 2.734 9.421 -14.065 1.00 73.75 208 ASN A O 1
ATOM 1727 N N . VAL A 1 209 ? 0.847 10.525 -13.558 1.00 84.81 209 VAL A N 1
ATOM 1728 C CA . VAL A 1 209 ? 0.627 9.802 -12.303 1.00 84.81 209 VAL A CA 1
ATOM 1729 C C . VAL A 1 209 ? -0.098 8.495 -12.594 1.00 84.81 209 VAL A C 1
ATOM 1731 O O . VAL A 1 209 ? -1.238 8.479 -13.059 1.00 84.81 209 VAL A O 1
ATOM 1734 N N . LYS A 1 210 ? 0.553 7.374 -12.284 1.00 89.31 210 LYS A N 1
ATOM 1735 C CA . LYS A 1 210 ? -0.061 6.042 -12.307 1.00 89.31 210 LYS A CA 1
ATOM 1736 C C . LYS A 1 210 ? -0.182 5.538 -10.875 1.00 89.31 210 LYS A C 1
ATOM 1738 O O . LYS A 1 210 ? 0.788 5.582 -10.126 1.00 89.31 210 LYS A O 1
ATOM 1743 N N . ILE A 1 211 ? -1.364 5.057 -10.495 1.00 91.56 211 ILE A N 1
ATOM 1744 C CA . ILE A 1 211 ? -1.616 4.532 -9.148 1.00 91.56 211 ILE A CA 1
ATOM 1745 C C . ILE A 1 211 ? -2.107 3.101 -9.265 1.00 91.56 211 ILE A C 1
ATOM 1747 O O . ILE A 1 211 ? -3.025 2.820 -10.035 1.00 91.56 211 ILE A O 1
ATOM 1751 N N . PHE A 1 212 ? -1.504 2.212 -8.488 1.00 93.81 212 PHE A N 1
ATOM 1752 C CA . PHE A 1 212 ? -1.863 0.802 -8.433 1.00 93.81 212 PHE A CA 1
ATOM 1753 C C . PHE A 1 212 ? -2.259 0.435 -7.013 1.00 93.81 212 PHE A C 1
ATOM 1755 O O . PHE A 1 212 ? -1.502 0.716 -6.091 1.00 93.81 212 PHE A O 1
ATOM 1762 N N . ALA A 1 213 ? -3.422 -0.182 -6.839 1.00 93.62 213 ALA A N 1
ATOM 1763 C CA . ALA A 1 213 ? -3.820 -0.814 -5.588 1.00 93.62 213 ALA A CA 1
ATOM 1764 C C . ALA A 1 213 ? -3.376 -2.278 -5.619 1.00 93.62 213 ALA A C 1
ATOM 1766 O O . ALA A 1 213 ? -3.588 -2.954 -6.626 1.00 93.62 213 ALA A O 1
ATOM 1767 N N . THR A 1 214 ? -2.746 -2.756 -4.549 1.00 93.44 214 THR A N 1
ATOM 1768 C CA . THR A 1 214 ? -2.242 -4.131 -4.455 1.00 93.44 214 THR A CA 1
ATOM 1769 C C . THR A 1 214 ? -2.600 -4.745 -3.108 1.00 93.44 214 THR A C 1
ATOM 1771 O O . THR A 1 214 ? -2.333 -4.150 -2.067 1.00 93.44 214 THR A O 1
ATOM 1774 N N . ASN A 1 215 ? -3.171 -5.945 -3.141 1.00 89.69 215 ASN A N 1
ATOM 1775 C CA . ASN A 1 215 ? -3.457 -6.789 -1.989 1.00 89.69 215 ASN A CA 1
ATOM 1776 C C . ASN A 1 215 ? -2.792 -8.163 -2.208 1.00 89.69 215 ASN A C 1
ATOM 1778 O O . ASN A 1 215 ? -2.023 -8.347 -3.153 1.00 89.69 215 ASN A O 1
ATOM 1782 N N . ALA A 1 216 ? -3.046 -9.123 -1.317 1.00 84.81 216 ALA A N 1
ATOM 1783 C CA . ALA A 1 216 ? -2.431 -10.451 -1.401 1.00 84.81 216 ALA A CA 1
ATOM 1784 C C . ALA A 1 216 ? -2.862 -11.257 -2.642 1.00 84.81 216 ALA A C 1
ATOM 1786 O O . ALA A 1 216 ? -2.164 -12.176 -3.061 1.00 84.81 216 ALA A O 1
ATOM 1787 N N . ASN A 1 217 ? -4.018 -10.923 -3.216 1.00 82.81 217 ASN A N 1
ATOM 1788 C CA . ASN A 1 217 ? -4.677 -11.695 -4.262 1.00 82.81 217 ASN A CA 1
ATOM 1789 C C . ASN A 1 217 ? -4.507 -11.070 -5.654 1.00 82.81 217 ASN A C 1
ATOM 1791 O O . ASN A 1 217 ? -4.539 -11.786 -6.654 1.00 82.81 217 ASN A O 1
ATOM 1795 N N . ASN A 1 218 ? -4.379 -9.744 -5.746 1.00 86.94 218 ASN A N 1
ATOM 1796 C CA . ASN A 1 218 ? -4.433 -9.017 -7.008 1.00 86.94 218 ASN A CA 1
ATOM 1797 C C . ASN A 1 218 ? -3.717 -7.654 -6.940 1.00 86.94 218 ASN A C 1
ATOM 1799 O O . ASN A 1 218 ? -3.509 -7.085 -5.868 1.00 86.94 218 ASN A O 1
ATOM 1803 N N . SER A 1 219 ? -3.397 -7.104 -8.112 1.00 91.25 219 SER A N 1
ATOM 1804 C CA . SER A 1 219 ? -2.977 -5.717 -8.298 1.00 91.25 219 SER A CA 1
ATOM 1805 C C . SER A 1 219 ? -3.718 -5.098 -9.478 1.00 91.25 219 SER A C 1
ATOM 1807 O O . SER A 1 219 ? -3.853 -5.716 -10.536 1.00 91.25 219 SER A O 1
ATOM 1809 N N . LYS A 1 220 ? -4.199 -3.863 -9.319 1.00 92.06 220 LYS A N 1
ATOM 1810 C CA . LYS A 1 220 ? -4.959 -3.158 -10.356 1.00 92.06 220 LYS A CA 1
ATOM 1811 C C . LYS A 1 220 ? -4.573 -1.689 -10.415 1.00 92.06 220 LYS A C 1
ATOM 1813 O O . LYS A 1 220 ? -4.469 -1.021 -9.388 1.00 92.06 220 LYS A O 1
ATOM 1818 N N . GLN A 1 221 ? -4.429 -1.159 -11.629 1.00 92.06 221 GLN A N 1
ATOM 1819 C CA . GLN A 1 221 ? -4.333 0.285 -11.821 1.00 92.06 221 GLN A CA 1
ATOM 1820 C C . GLN A 1 221 ? -5.681 0.939 -11.493 1.00 92.06 221 GLN A C 1
ATOM 1822 O O . GLN A 1 221 ? -6.713 0.570 -12.057 1.00 92.06 221 GLN A O 1
ATOM 1827 N N . VAL A 1 222 ? -5.670 1.925 -10.602 1.00 90.50 222 VAL A N 1
ATOM 1828 C CA . VAL A 1 222 ? -6.860 2.669 -10.174 1.00 90.50 222 VAL A CA 1
ATOM 1829 C C . VAL A 1 222 ? -6.865 4.072 -10.768 1.00 90.50 222 VAL A C 1
ATOM 1831 O O . VAL A 1 222 ? -5.830 4.604 -11.181 1.00 90.50 222 VAL A O 1
ATOM 1834 N N . LYS A 1 223 ? -8.046 4.694 -10.829 1.00 87.88 223 LYS A N 1
ATOM 1835 C CA . LYS A 1 223 ? -8.150 6.083 -11.281 1.00 87.88 223 LYS A CA 1
ATOM 1836 C C . LYS A 1 223 ? -7.520 7.002 -10.243 1.00 87.88 223 LYS A C 1
ATOM 1838 O O . LYS A 1 223 ? -7.831 6.919 -9.056 1.00 87.88 223 LYS A O 1
ATOM 1843 N N . VAL A 1 224 ? -6.700 7.935 -10.718 1.00 86.19 224 VAL A N 1
ATOM 1844 C CA . VAL A 1 224 ? -6.054 8.943 -9.867 1.00 86.19 224 VAL A CA 1
ATOM 1845 C C . VAL A 1 224 ? -7.096 9.749 -9.088 1.00 86.19 224 VAL A C 1
ATOM 1847 O O . VAL A 1 224 ? -6.924 9.978 -7.898 1.00 86.19 224 VAL A O 1
ATOM 1850 N N . THR A 1 225 ? -8.215 10.111 -9.721 1.00 83.75 225 THR A N 1
ATOM 1851 C CA . THR A 1 225 ? -9.311 10.857 -9.081 1.00 83.75 225 THR A CA 1
ATOM 1852 C C . THR A 1 225 ? -9.924 10.125 -7.895 1.00 83.75 225 THR A C 1
ATOM 1854 O O . THR A 1 225 ? -10.244 10.757 -6.890 1.00 83.75 225 THR A O 1
ATOM 1857 N N . ASP A 1 226 ? -10.072 8.804 -7.996 1.00 85.94 226 ASP A N 1
ATOM 1858 C CA . ASP A 1 226 ? -10.708 7.996 -6.958 1.00 85.94 226 ASP A CA 1
ATOM 1859 C C . ASP A 1 226 ? -9.762 7.889 -5.757 1.00 85.94 226 ASP A C 1
ATOM 1861 O O . ASP A 1 226 ? -10.156 8.165 -4.626 1.00 85.94 226 ASP A O 1
ATOM 1865 N N . PHE A 1 227 ? -8.474 7.631 -6.006 1.00 86.69 227 PHE A N 1
ATOM 1866 C CA . PHE A 1 227 ? -7.447 7.665 -4.964 1.00 86.69 227 PHE A CA 1
ATOM 1867 C C . PHE A 1 227 ? -7.362 9.030 -4.274 1.00 86.69 227 PHE A C 1
ATOM 1869 O O . PHE A 1 227 ? -7.369 9.096 -3.046 1.00 86.69 227 PHE A O 1
ATOM 1876 N N . LEU A 1 228 ? -7.329 10.122 -5.043 1.00 82.19 228 LEU A N 1
ATOM 1877 C CA . LEU A 1 228 ? -7.261 11.473 -4.486 1.00 82.19 228 LEU A CA 1
ATOM 1878 C C . LEU A 1 228 ? -8.479 11.824 -3.626 1.00 82.19 228 LEU A C 1
ATOM 1880 O O . LEU A 1 228 ? -8.346 12.557 -2.654 1.00 82.19 228 LEU A O 1
ATOM 1884 N N . SER A 1 229 ? -9.651 11.296 -3.972 1.00 80.00 229 SER A N 1
ATOM 1885 C CA . SER A 1 229 ? -10.888 11.574 -3.241 1.00 80.00 229 SER A CA 1
ATOM 1886 C C . SER A 1 229 ? -11.020 10.753 -1.955 1.00 80.00 229 SER A C 1
ATOM 1888 O O . SER A 1 229 ? -11.592 11.246 -0.988 1.00 80.00 229 SER A O 1
ATOM 1890 N N . TYR A 1 230 ? -10.523 9.509 -1.944 1.00 78.62 230 TYR A N 1
ATOM 1891 C CA . TYR A 1 230 ? -10.757 8.555 -0.849 1.00 78.62 230 TYR A CA 1
ATOM 1892 C C . TYR A 1 230 ? -9.546 8.295 0.055 1.00 78.62 230 TYR A C 1
ATOM 1894 O O . TYR A 1 230 ? -9.728 8.012 1.235 1.00 78.62 230 TYR A O 1
ATOM 1902 N N . TYR A 1 231 ? -8.326 8.357 -0.481 1.00 81.00 231 TYR A N 1
ATOM 1903 C CA . TYR A 1 231 ? -7.114 7.861 0.191 1.00 81.00 231 TYR A CA 1
ATOM 1904 C C . TYR A 1 231 ? -5.985 8.886 0.273 1.00 81.00 231 TYR A C 1
ATOM 1906 O O . TYR A 1 231 ? -5.035 8.707 1.041 1.00 81.00 231 TYR A O 1
ATOM 1914 N N . TYR A 1 232 ? -6.046 9.951 -0.524 1.00 78.38 232 TYR A N 1
ATOM 1915 C CA . TYR A 1 232 ? -5.036 10.989 -0.453 1.00 78.38 232 TYR A CA 1
ATOM 1916 C C . TYR A 1 232 ? -5.240 11.856 0.781 1.00 78.38 232 TYR A C 1
ATOM 1918 O O . TYR A 1 232 ? -6.145 12.682 0.858 1.00 78.38 232 TYR A O 1
ATOM 1926 N N . ASP A 1 233 ? -4.322 11.689 1.719 1.00 71.50 233 ASP A N 1
ATOM 1927 C CA . ASP A 1 233 ? -4.130 12.590 2.837 1.00 71.50 233 ASP A CA 1
ATOM 1928 C C . ASP A 1 233 ? -2.769 13.280 2.681 1.00 71.50 233 ASP A C 1
ATOM 1930 O O . ASP A 1 233 ? -1.731 12.627 2.519 1.00 71.50 233 ASP A O 1
ATOM 1934 N N . ILE A 1 234 ? -2.782 14.611 2.677 1.00 65.38 234 ILE A N 1
ATOM 1935 C CA . ILE A 1 234 ? -1.573 15.430 2.567 1.00 65.38 234 ILE A CA 1
ATOM 1936 C C . ILE A 1 234 ? -0.768 15.427 3.872 1.00 65.38 234 ILE A C 1
ATOM 1938 O O . ILE A 1 234 ? 0.445 15.620 3.856 1.00 65.38 234 ILE A O 1
ATOM 1942 N N . GLU A 1 235 ? -1.418 15.158 5.007 1.00 64.50 235 GLU A N 1
ATOM 1943 C CA . GLU A 1 235 ? -0.746 15.018 6.296 1.00 64.50 235 GLU A CA 1
ATOM 1944 C C . GLU A 1 235 ? -0.121 13.633 6.480 1.00 64.50 235 GLU A C 1
ATOM 1946 O O . GLU A 1 235 ? 0.743 13.481 7.342 1.00 64.50 235 GLU A O 1
ATOM 1951 N N . TYR A 1 236 ? -0.463 12.658 5.624 1.00 66.94 236 TYR A N 1
ATOM 1952 C CA . TYR A 1 236 ? 0.120 11.311 5.639 1.00 66.94 236 TYR A CA 1
ATOM 1953 C C . TYR A 1 236 ? 1.656 11.351 5.621 1.00 66.94 236 TYR A C 1
ATOM 1955 O O . TYR A 1 236 ? 2.312 10.557 6.291 1.00 66.94 236 TYR A O 1
ATOM 1963 N N . GLU A 1 237 ? 2.242 12.311 4.898 1.00 64.06 237 GLU A N 1
ATOM 1964 C CA . GLU A 1 237 ? 3.697 12.460 4.800 1.00 64.06 237 GLU A CA 1
ATOM 1965 C C . GLU A 1 237 ? 4.367 12.811 6.135 1.00 64.06 237 GLU A C 1
ATOM 1967 O O . GLU A 1 237 ? 5.518 12.437 6.352 1.00 64.06 237 GLU A O 1
ATOM 1972 N N . ARG A 1 238 ? 3.655 13.456 7.072 1.00 63.56 238 ARG A N 1
ATOM 1973 C CA . ARG A 1 238 ? 4.186 13.755 8.416 1.00 63.56 238 ARG A CA 1
ATOM 1974 C C . ARG A 1 238 ? 4.444 12.498 9.240 1.00 63.56 238 ARG A C 1
ATOM 1976 O O . ARG A 1 238 ? 5.173 12.562 10.224 1.00 63.56 238 ARG A O 1
ATOM 1983 N N . TYR A 1 239 ? 3.845 11.380 8.845 1.00 62.41 239 TYR A N 1
ATOM 1984 C CA . TYR A 1 239 ? 4.006 10.090 9.496 1.00 62.41 239 TYR A CA 1
ATOM 1985 C C . TYR A 1 239 ? 5.034 9.196 8.780 1.00 62.41 239 TYR A C 1
ATOM 1987 O O . TYR A 1 239 ? 5.205 8.041 9.149 1.00 62.41 239 TYR A O 1
ATOM 1995 N N . LEU A 1 240 ? 5.765 9.702 7.783 1.00 72.81 240 LEU A N 1
ATOM 1996 C CA . LEU A 1 240 ? 6.901 8.997 7.178 1.00 72.81 240 LEU A CA 1
ATOM 1997 C C . LEU A 1 240 ? 8.180 9.233 8.002 1.00 72.81 240 LEU A C 1
ATOM 1999 O O . LEU A 1 240 ? 9.189 9.715 7.491 1.00 72.81 240 LEU A O 1
ATOM 2003 N N . ASP A 1 241 ? 8.122 8.928 9.299 1.00 81.38 241 ASP A N 1
ATOM 2004 C CA . ASP A 1 241 ? 9.232 9.088 10.237 1.00 81.38 241 ASP A CA 1
ATOM 2005 C C . ASP A 1 241 ? 9.605 7.780 10.955 1.00 81.38 241 ASP A C 1
ATOM 2007 O O . ASP A 1 241 ? 8.848 6.809 11.011 1.00 81.38 241 ASP A O 1
ATOM 2011 N N . GLU A 1 242 ? 10.795 7.769 11.556 1.00 86.00 242 GLU A N 1
ATOM 2012 C CA . GLU A 1 242 ? 11.311 6.637 12.337 1.00 86.00 242 GLU A CA 1
ATOM 2013 C C . GLU A 1 242 ? 10.358 6.242 13.483 1.00 86.00 242 GLU A C 1
ATOM 2015 O O . GLU A 1 242 ? 10.253 5.078 13.870 1.00 86.00 242 GLU A O 1
ATOM 2020 N N . LYS A 1 243 ? 9.613 7.198 14.046 1.00 87.12 243 LYS A N 1
ATOM 2021 C CA . LYS A 1 243 ? 8.635 6.912 15.100 1.00 87.12 243 LYS A CA 1
ATOM 2022 C C . LYS A 1 243 ? 7.484 6.057 14.567 1.00 87.12 243 LYS A C 1
ATOM 2024 O O . LYS A 1 243 ? 7.089 5.088 15.214 1.00 87.12 243 LYS A O 1
ATOM 2029 N N . SER A 1 244 ? 6.958 6.401 13.402 1.00 84.00 244 SER A N 1
ATOM 2030 C CA . SER A 1 244 ? 5.866 5.695 12.737 1.00 84.00 244 SER A CA 1
ATOM 2031 C C . SER A 1 244 ? 6.324 4.358 12.168 1.00 84.00 244 SER A C 1
ATOM 2033 O O . SER A 1 244 ? 5.583 3.381 12.267 1.00 84.00 244 SER A O 1
ATOM 2035 N N . TYR A 1 245 ? 7.568 4.290 11.675 1.00 88.12 245 TYR A N 1
ATOM 2036 C CA . TYR A 1 245 ? 8.249 3.032 11.369 1.00 88.12 245 TYR A CA 1
ATOM 2037 C C . TYR A 1 245 ? 8.172 2.075 12.560 1.00 88.12 245 TYR A C 1
ATOM 2039 O O . TYR A 1 245 ? 7.585 0.999 12.464 1.00 88.12 245 TYR A O 1
ATOM 2047 N N . ASN A 1 246 ? 8.699 2.508 13.709 1.00 87.19 246 ASN A N 1
ATOM 2048 C CA . ASN A 1 246 ? 8.746 1.695 14.919 1.00 87.19 246 ASN A CA 1
ATOM 2049 C C . ASN A 1 246 ? 7.337 1.340 15.421 1.00 87.19 246 ASN A C 1
ATOM 2051 O O . ASN A 1 246 ? 7.112 0.218 15.869 1.00 87.19 246 ASN A O 1
ATOM 2055 N N . LYS A 1 247 ? 6.371 2.261 15.301 1.00 85.69 247 LYS A N 1
ATOM 2056 C CA . LYS A 1 247 ? 4.970 2.015 15.673 1.00 85.69 247 LYS A CA 1
ATOM 2057 C C . LYS A 1 247 ? 4.287 0.958 14.799 1.00 85.69 247 LYS A C 1
ATOM 2059 O O . LYS A 1 247 ? 3.341 0.331 15.259 1.00 85.69 247 LYS A O 1
ATOM 2064 N N . PHE A 1 248 ? 4.706 0.770 13.554 1.00 87.62 248 PHE A N 1
ATOM 2065 C CA . PHE A 1 248 ? 4.160 -0.294 12.715 1.00 87.62 248 PHE A CA 1
ATOM 2066 C C . PHE A 1 248 ? 4.978 -1.581 12.861 1.00 87.62 248 PHE A C 1
ATOM 2068 O O . PHE A 1 248 ? 4.472 -2.573 13.374 1.00 87.62 248 PHE A O 1
ATOM 2075 N N . TRP A 1 249 ? 6.257 -1.552 12.484 1.00 86.88 249 TRP A N 1
ATOM 2076 C CA . TRP A 1 249 ? 7.086 -2.752 12.338 1.00 86.88 249 TRP A CA 1
ATOM 2077 C C . TRP A 1 249 ? 7.500 -3.412 13.657 1.00 86.88 249 TRP A C 1
ATOM 2079 O O . TRP A 1 249 ? 7.803 -4.600 13.671 1.00 86.88 249 TRP A O 1
ATOM 2089 N N . LYS A 1 250 ? 7.486 -2.678 14.778 1.00 86.94 250 LYS A N 1
ATOM 2090 C CA . LYS A 1 250 ? 7.865 -3.211 16.103 1.00 86.94 250 LYS A CA 1
ATOM 2091 C C . LYS A 1 250 ? 6.683 -3.344 17.061 1.00 86.94 250 LYS A C 1
ATOM 2093 O O . LYS A 1 250 ? 6.878 -3.570 18.256 1.00 86.94 250 LYS A O 1
ATOM 2098 N N . ASN A 1 251 ? 5.455 -3.185 16.571 1.00 83.75 251 ASN A N 1
ATOM 2099 C CA . ASN A 1 251 ? 4.271 -3.162 17.418 1.00 83.75 251 ASN A CA 1
ATOM 2100 C C . ASN A 1 251 ? 3.640 -4.545 17.572 1.00 83.75 251 ASN A C 1
ATOM 2102 O O . ASN A 1 251 ? 2.935 -5.041 16.700 1.00 83.75 251 ASN A O 1
ATOM 2106 N N . GLN A 1 252 ? 3.861 -5.130 18.746 1.00 79.88 252 GLN A N 1
ATOM 2107 C CA . GLN A 1 252 ? 3.297 -6.421 19.145 1.00 79.88 252 GLN A CA 1
ATOM 2108 C C . GLN A 1 252 ? 1.788 -6.378 19.422 1.00 79.88 252 GLN A C 1
ATOM 2110 O O . GLN A 1 252 ? 1.169 -7.426 19.538 1.00 79.88 252 GLN A O 1
ATOM 2115 N N . LYS A 1 253 ? 1.201 -5.185 19.559 1.00 82.19 253 LYS A N 1
ATOM 2116 C CA . LYS A 1 253 ? -0.232 -4.969 19.806 1.00 82.19 253 LYS A CA 1
ATOM 2117 C C . LYS A 1 253 ? -0.914 -4.293 18.622 1.00 82.19 253 LYS A C 1
ATOM 2119 O O . LYS A 1 253 ? -1.963 -3.676 18.779 1.00 82.19 253 LYS A O 1
ATOM 2124 N N . PHE A 1 254 ? -0.302 -4.371 17.439 1.00 82.31 254 PHE A N 1
ATOM 2125 C CA . PHE A 1 254 ? -0.795 -3.677 16.257 1.00 82.31 254 PHE A CA 1
ATOM 2126 C C . PHE A 1 254 ? -2.242 -4.059 15.937 1.00 82.31 254 PHE A C 1
ATOM 2128 O O . PHE A 1 254 ? -3.050 -3.177 15.657 1.00 82.31 254 PHE A O 1
ATOM 2135 N N . TYR A 1 255 ? -2.571 -5.350 16.047 1.00 78.62 255 TYR A N 1
ATOM 2136 C CA . TYR A 1 255 ? -3.938 -5.837 15.897 1.00 78.62 255 TYR A CA 1
ATOM 2137 C C . TYR A 1 255 ? -4.900 -5.111 16.843 1.00 78.62 255 TYR A C 1
ATOM 2139 O O . TYR A 1 255 ? -5.796 -4.425 16.362 1.00 78.62 255 TYR A O 1
ATOM 2147 N N . ASP A 1 256 ? -4.670 -5.186 18.157 1.00 79.19 256 ASP A N 1
ATOM 2148 C CA . ASP A 1 256 ? -5.550 -4.582 19.165 1.00 79.19 256 ASP A CA 1
ATOM 2149 C C . ASP A 1 256 ? -5.729 -3.073 18.941 1.00 79.19 256 ASP A C 1
ATOM 2151 O O . ASP A 1 256 ? -6.839 -2.550 19.023 1.00 79.19 256 ASP A O 1
ATOM 2155 N N . GLU A 1 257 ? -4.642 -2.360 18.625 1.00 85.94 257 GLU A N 1
ATOM 2156 C CA . GLU A 1 257 ? -4.676 -0.913 18.390 1.00 85.94 257 GLU A CA 1
ATOM 2157 C C . GLU A 1 257 ? -5.497 -0.545 17.151 1.00 85.94 257 GLU A C 1
ATOM 2159 O O . GLU A 1 257 ? -6.325 0.369 17.197 1.00 85.94 257 GLU A O 1
ATOM 2164 N N . VAL A 1 258 ? -5.268 -1.236 16.033 1.00 84.12 258 VAL A N 1
ATOM 2165 C CA . VAL A 1 258 ? -5.987 -0.981 14.781 1.00 84.12 258 VAL A CA 1
ATOM 2166 C C . VAL A 1 258 ? -7.445 -1.411 14.902 1.00 84.12 258 VAL A C 1
ATOM 2168 O O . VAL A 1 258 ? -8.336 -0.683 14.467 1.00 84.12 258 VAL A O 1
ATOM 2171 N N . TYR A 1 259 ? -7.700 -2.554 15.533 1.00 83.00 259 TYR A N 1
ATOM 2172 C CA . TYR A 1 259 ? -9.037 -3.078 15.768 1.00 83.00 259 TYR A CA 1
ATOM 2173 C C . TYR A 1 259 ? -9.874 -2.130 16.632 1.00 83.00 259 TYR A C 1
ATOM 2175 O O . TYR A 1 259 ? -10.960 -1.705 16.228 1.00 83.00 259 TYR A O 1
ATOM 2183 N N . GLN A 1 260 ? -9.321 -1.680 17.761 1.00 84.69 260 GLN A N 1
ATOM 2184 C CA . GLN A 1 260 ? -9.954 -0.669 18.604 1.00 84.69 260 GLN A CA 1
ATOM 2185 C C . GLN A 1 260 ? -10.202 0.629 17.828 1.00 84.69 260 GLN A C 1
ATOM 2187 O O . GLN A 1 260 ? -11.248 1.262 17.987 1.00 84.69 260 GLN A O 1
ATOM 2192 N N . LYS A 1 261 ? -9.274 1.022 16.947 1.00 89.31 261 LYS A N 1
ATOM 2193 C CA . LYS A 1 261 ? -9.448 2.224 16.133 1.00 89.31 261 LYS A CA 1
ATOM 2194 C C . LYS A 1 261 ? -10.583 2.094 15.116 1.00 89.31 261 LYS A C 1
ATOM 2196 O O . LYS A 1 261 ? -11.287 3.077 14.883 1.00 89.31 261 LYS A O 1
ATOM 2201 N N . PHE A 1 262 ? -10.802 0.909 14.548 1.00 87.44 262 PHE A N 1
ATOM 2202 C CA . PHE A 1 262 ? -11.971 0.657 13.706 1.00 87.44 262 PHE A CA 1
ATOM 2203 C C . PHE A 1 262 ? -13.271 0.852 14.488 1.00 87.44 262 PHE A C 1
ATOM 2205 O O . PHE A 1 262 ? -14.172 1.516 13.984 1.00 87.44 262 PHE A O 1
ATOM 2212 N N . ILE A 1 263 ? -13.352 0.330 15.715 1.00 86.31 263 ILE A N 1
ATOM 2213 C CA . ILE A 1 263 ? -14.524 0.498 16.588 1.00 86.31 263 ILE A CA 1
ATOM 2214 C C . ILE A 1 263 ? -14.789 1.984 16.879 1.00 86.31 263 ILE A C 1
ATOM 2216 O O . ILE A 1 263 ? -15.923 2.449 16.766 1.00 86.31 263 ILE A O 1
ATOM 2220 N N . GLU A 1 264 ? -13.749 2.752 17.217 1.00 88.94 264 GLU A N 1
ATOM 2221 C CA . GLU A 1 264 ? -13.871 4.196 17.459 1.00 88.94 264 GLU A CA 1
ATOM 2222 C C . GLU A 1 264 ? -14.465 4.936 16.255 1.00 88.94 264 GLU A C 1
ATOM 2224 O O . GLU A 1 264 ? -15.424 5.699 16.396 1.00 88.94 264 GLU A O 1
ATOM 2229 N N . LEU A 1 265 ? -13.900 4.698 15.069 1.00 88.69 265 LEU A N 1
ATOM 2230 C CA . LEU A 1 265 ? -14.318 5.356 13.833 1.00 88.69 265 LEU A CA 1
ATOM 2231 C C . LEU A 1 265 ? -15.737 4.949 13.416 1.00 88.69 265 LEU A C 1
ATOM 2233 O O . LEU A 1 265 ? -16.483 5.794 12.920 1.00 88.69 265 LEU A O 1
ATOM 2237 N N . GLU A 1 266 ? -16.140 3.701 13.666 1.00 86.25 266 GLU A N 1
ATOM 2238 C CA . GLU A 1 266 ? -17.515 3.243 13.435 1.00 86.25 266 GLU A CA 1
ATOM 2239 C C . GLU A 1 266 ? -18.497 4.041 14.289 1.00 86.25 266 GLU A C 1
ATOM 2241 O O . GLU A 1 266 ? -19.478 4.585 13.780 1.00 86.25 266 GLU A O 1
ATOM 2246 N N . VAL A 1 267 ? -18.207 4.202 15.581 1.00 84.81 267 VAL A N 1
ATOM 2247 C CA . VAL A 1 267 ? -19.062 4.989 16.475 1.00 84.81 267 VAL A CA 1
ATOM 2248 C C . VAL A 1 267 ? -19.111 6.459 16.067 1.00 84.81 267 VAL A C 1
ATOM 2250 O O . VAL A 1 267 ? -20.176 7.078 16.118 1.00 84.81 267 VAL A O 1
ATOM 2253 N N . GLU A 1 268 ? -17.992 7.040 15.634 1.00 85.62 268 GLU A N 1
ATOM 2254 C CA . GLU A 1 268 ? -17.981 8.400 15.087 1.00 85.62 268 GLU A CA 1
ATOM 2255 C C . GLU A 1 268 ? -18.842 8.533 13.826 1.00 85.62 268 GLU A C 1
ATOM 2257 O O . GLU A 1 268 ? -19.523 9.547 13.654 1.00 85.62 268 GLU A O 1
ATOM 2262 N N . GLN A 1 269 ? -18.825 7.531 12.946 1.00 83.62 269 GLN A N 1
ATOM 2263 C CA . GLN A 1 269 ? -19.631 7.515 11.730 1.00 83.62 269 GLN A CA 1
ATOM 2264 C C . GLN A 1 269 ? -21.124 7.378 12.049 1.00 83.62 269 GLN A C 1
ATOM 2266 O O . GLN A 1 269 ? -21.927 8.125 11.491 1.00 83.62 269 GLN A O 1
ATOM 2271 N N . LEU A 1 270 ? -21.493 6.506 12.992 1.00 79.81 270 LEU A N 1
ATOM 2272 C CA . LEU A 1 270 ? -22.873 6.335 13.458 1.00 79.81 270 LEU A CA 1
ATOM 2273 C C . LEU A 1 270 ? -23.435 7.605 14.108 1.00 79.81 270 LEU A C 1
ATOM 2275 O O . LEU A 1 270 ? -24.599 7.928 13.908 1.00 79.81 270 LEU A O 1
ATOM 2279 N N . LYS A 1 271 ? -22.614 8.371 14.839 1.00 77.00 271 LYS A N 1
ATOM 2280 C CA . LYS A 1 271 ? -23.026 9.659 15.433 1.00 77.00 271 LYS A CA 1
ATOM 2281 C C . LYS A 1 271 ? -23.317 10.755 14.403 1.00 77.00 271 LYS A C 1
ATOM 2283 O O . LYS A 1 271 ? -23.953 11.748 14.751 1.00 77.00 271 LYS A O 1
ATOM 2288 N N . LYS A 1 272 ? -22.800 10.624 13.178 1.00 76.12 272 LYS A N 1
ATOM 2289 C CA . LYS A 1 272 ? -22.992 11.595 12.086 1.00 76.12 272 LYS A CA 1
ATOM 2290 C C . LYS A 1 272 ? -24.233 11.298 11.232 1.00 76.12 272 LYS A C 1
ATOM 2292 O O . LYS A 1 272 ? -24.577 12.143 10.405 1.00 76.12 272 LYS A O 1
ATOM 2297 N N . GLN A 1 273 ? -24.851 10.124 11.394 1.00 67.81 273 GLN A N 1
ATOM 2298 C CA . GLN A 1 273 ? -26.088 9.712 10.715 1.00 67.81 273 GLN A CA 1
ATOM 2299 C C . GLN A 1 273 ? -27.324 10.159 11.501 1.00 67.81 273 GLN A C 1
ATOM 2301 O O . GLN A 1 273 ? -28.315 10.536 10.838 1.00 67.81 273 GLN A O 1
#

Organism: Streptococcus suis (NCBI:txid1307)

Radius of gyration: 27.68 Å; chains: 1; bounding box: 63×39×106 Å

pLDDT: mean 78.41, std 12.62, range [45.25, 95.81]

Secondary structure (DSSP, 8-state):
-HHHHHHHHHHHHHHHHHHHHHHHHHHIIIIIHHHHHHHH----EEEEE--GGG--TT-EEEEEEE-SSS--TT-EEEEEEEEEEE-SPP-SSGGGGG-TT-EEEEETTSGGGEEE---SSEEEEEEE--SSS-TTGGGGSS-HHHHHHHHHHHHHHHHHHH-TT-----------EEEEEEEEEEE-HHHHHHHHSS---TT--GGG-EEEEE-SS-EEEE-HHHHHHHT--SGGGGG-SHHHHHHHHT-TTHHHHHHHHHHHHHHHHHTT-